Protein AF-A0AAF0C6I1-F1 (afdb_monomer)

pLDDT: mean 81.72, std 16.46, range [41.78, 98.06]

Organism: NCBI:txid485447

InterPro domains:
  IPR013424 PEP-CTERM protein-sorting domain [PF07589] (161-182)
  IPR013424 PEP-CTERM protein-sorting domain [TIGR02595] (162-184)

Mean predicted aligned error: 12.13 Å

Radius of gyration: 25.47 Å; Cα contacts (8 Å, |Δi|>4): 327; chains: 1; bounding box: 65×42×63 Å

Structure (mmCIF, N/CA/C/O backbone):
data_AF-A0AAF0C6I1-F1
#
_entry.id   AF-A0AAF0C6I1-F1
#
loop_
_atom_site.group_PDB
_atom_site.id
_atom_site.type_symbol
_atom_site.label_atom_id
_atom_site.label_alt_id
_atom_site.label_comp_id
_atom_site.label_asym_id
_atom_site.label_entity_id
_atom_site.label_seq_id
_atom_site.pdbx_PDB_ins_code
_atom_site.Cartn_x
_atom_site.Cartn_y
_atom_site.Cartn_z
_atom_site.occupancy
_atom_site.B_iso_or_equiv
_atom_site.auth_seq_id
_atom_site.auth_comp_id
_atom_site.auth_asym_id
_atom_site.auth_atom_id
_atom_site.pdbx_PDB_model_num
ATOM 1 N N . MET A 1 1 ? -49.053 -15.067 42.556 1.00 50.56 1 MET A N 1
ATOM 2 C CA . MET A 1 1 ? -47.946 -16.037 42.757 1.00 50.56 1 MET A CA 1
ATOM 3 C C . MET A 1 1 ? -47.548 -16.591 41.403 1.00 50.56 1 MET A C 1
ATOM 5 O O . MET A 1 1 ? -48.383 -17.196 40.743 1.00 50.56 1 MET A O 1
ATOM 9 N N . MET A 1 2 ? -46.312 -16.354 40.963 1.00 46.12 2 MET A N 1
ATOM 10 C CA . MET A 1 2 ? -45.834 -16.875 39.681 1.00 46.12 2 MET A CA 1
ATOM 11 C C . MET A 1 2 ? -45.737 -18.405 39.772 1.00 46.12 2 MET A C 1
ATOM 13 O O . MET A 1 2 ? -45.127 -18.935 40.699 1.00 46.12 2 MET A O 1
ATOM 17 N N . ASN A 1 3 ? -46.396 -19.118 38.857 1.00 63.12 3 ASN A N 1
ATOM 18 C CA . ASN A 1 3 ? -46.447 -20.579 38.868 1.00 63.12 3 ASN A CA 1
ATOM 19 C C . ASN A 1 3 ? -45.020 -21.139 38.711 1.00 63.12 3 ASN A C 1
ATOM 21 O O . ASN A 1 3 ? -44.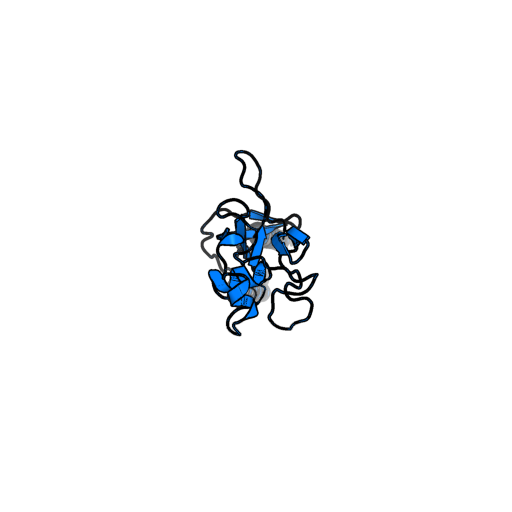301 -20.737 37.795 1.00 63.12 3 ASN A O 1
ATOM 25 N N . ALA A 1 4 ? -44.602 -22.061 39.585 1.00 64.88 4 ALA A N 1
ATOM 26 C CA . ALA A 1 4 ? -43.229 -22.581 39.636 1.00 64.88 4 ALA A CA 1
ATOM 27 C C . ALA A 1 4 ? -42.751 -23.182 38.298 1.00 64.88 4 ALA A C 1
ATOM 29 O O . ALA A 1 4 ? -41.552 -23.232 38.033 1.00 64.88 4 ALA A O 1
ATOM 30 N N . LYS A 1 5 ? -43.685 -23.590 37.426 1.00 61.09 5 LYS A N 1
ATOM 31 C CA . LYS A 1 5 ? -43.394 -24.020 36.051 1.00 61.09 5 LYS A CA 1
ATOM 32 C C . LYS A 1 5 ? -42.929 -22.864 35.150 1.00 61.09 5 LYS A C 1
ATOM 34 O O . LYS A 1 5 ? -41.929 -23.020 34.460 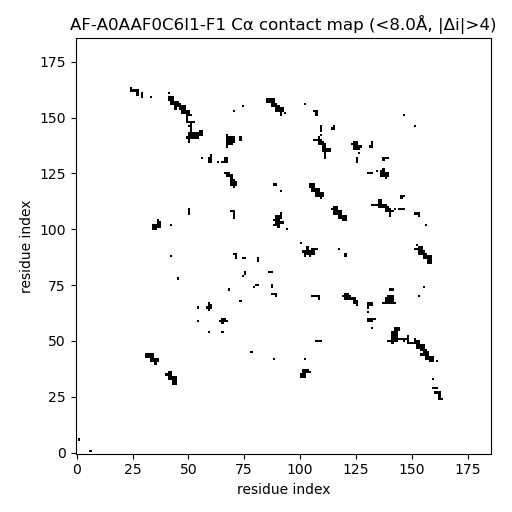1.00 61.09 5 LYS A O 1
ATOM 39 N N . CYS A 1 6 ? -43.571 -21.694 35.212 1.00 56.56 6 CYS A N 1
ATOM 40 C CA . CYS A 1 6 ? -43.167 -20.512 34.436 1.00 56.56 6 CYS A CA 1
ATOM 41 C C . CYS A 1 6 ? -41.799 -19.972 34.862 1.00 56.56 6 CYS A C 1
ATOM 43 O O . CYS A 1 6 ? -41.023 -19.556 34.009 1.00 56.56 6 CYS A O 1
ATOM 45 N N . LEU A 1 7 ? -41.482 -20.011 36.162 1.00 61.88 7 LEU A N 1
ATOM 46 C CA . LEU A 1 7 ? -40.179 -19.565 36.665 1.00 61.88 7 LEU A CA 1
ATOM 47 C C . LEU A 1 7 ? -39.039 -20.454 36.144 1.00 61.88 7 LEU A C 1
ATOM 49 O O . LEU A 1 7 ? -38.004 -19.942 35.730 1.00 61.88 7 LEU A O 1
ATOM 53 N N . LYS A 1 8 ? -39.248 -21.776 36.103 1.00 66.62 8 LYS A N 1
ATOM 54 C CA . LYS A 1 8 ? -38.270 -22.729 35.556 1.00 66.62 8 LYS A CA 1
ATOM 55 C C . LYS A 1 8 ? -38.068 -22.546 34.052 1.00 66.62 8 LYS A C 1
ATOM 57 O O . LYS A 1 8 ? -36.930 -22.562 33.598 1.00 66.62 8 LYS A O 1
ATOM 62 N N . SER A 1 9 ? -39.143 -22.317 33.294 1.00 68.62 9 SER A N 1
ATOM 63 C CA . SER A 1 9 ? -39.047 -22.033 31.856 1.00 68.62 9 SER A CA 1
ATOM 64 C C . SER A 1 9 ? -38.341 -20.706 31.570 1.00 68.62 9 SER A C 1
ATOM 66 O O . SER A 1 9 ? -37.485 -20.661 30.694 1.00 68.62 9 SER A O 1
ATOM 68 N N . ALA A 1 10 ? -38.630 -19.646 32.330 1.00 69.94 10 ALA A N 1
ATOM 69 C CA . ALA A 1 10 ? -37.949 -18.360 32.180 1.00 69.94 10 ALA A CA 1
ATOM 70 C C . ALA A 1 10 ? -36.454 -18.453 32.528 1.00 69.94 10 ALA A C 1
ATOM 72 O O . ALA A 1 10 ? -35.622 -17.898 31.816 1.00 69.94 10 ALA A O 1
ATOM 73 N N . LEU A 1 11 ? -36.108 -19.201 33.580 1.00 70.88 11 LEU A N 1
ATOM 74 C CA . LEU A 1 11 ? -34.719 -19.445 33.965 1.00 70.88 11 LEU A CA 1
ATOM 75 C C . LEU A 1 11 ? -33.968 -20.251 32.893 1.00 70.88 11 LEU A C 1
ATOM 77 O O . LEU A 1 11 ? -32.833 -19.923 32.574 1.00 70.88 11 LEU A O 1
ATOM 81 N N . ALA A 1 12 ? -34.608 -21.261 32.299 1.00 70.50 12 ALA A N 1
ATOM 82 C CA . ALA A 1 12 ? -34.017 -22.054 31.223 1.00 70.50 12 ALA A CA 1
ATOM 83 C C . ALA A 1 12 ? -33.768 -21.220 29.955 1.00 70.50 12 ALA A C 1
ATOM 85 O O . ALA A 1 12 ? -32.696 -21.322 29.368 1.00 70.50 12 ALA A O 1
ATOM 86 N N . VAL A 1 13 ? -34.711 -20.353 29.571 1.00 70.25 13 VAL A N 1
ATOM 87 C CA . VAL A 1 13 ? -34.540 -19.423 28.439 1.00 70.25 13 VAL A CA 1
ATOM 88 C C . VAL A 1 13 ? -33.430 -18.411 28.725 1.00 70.25 13 VAL A C 1
ATOM 90 O O . VAL A 1 13 ? -32.618 -18.137 27.847 1.00 70.25 13 VAL A O 1
ATOM 93 N N . PHE A 1 14 ? -33.344 -17.907 29.958 1.00 68.75 14 PHE A N 1
ATOM 94 C CA . PHE A 1 14 ? -32.275 -17.000 30.366 1.00 68.75 14 PHE A CA 1
ATOM 95 C C . PHE A 1 14 ? -30.899 -17.678 30.295 1.00 68.75 14 PHE A C 1
ATOM 97 O O . PHE A 1 14 ? -29.995 -17.152 29.654 1.00 68.75 14 PHE A O 1
ATOM 104 N N . ILE A 1 15 ? -30.753 -18.885 30.850 1.00 68.25 15 ILE A N 1
ATOM 105 C CA . ILE A 1 15 ? -29.505 -19.663 30.778 1.00 68.25 15 ILE A CA 1
ATOM 106 C C . ILE A 1 15 ? -29.132 -19.962 29.320 1.00 68.25 15 ILE A C 1
ATOM 108 O O . ILE A 1 15 ? -27.970 -19.810 28.949 1.00 68.25 15 ILE A O 1
ATOM 112 N N . LEU A 1 16 ? -30.102 -20.319 28.475 1.00 62.44 16 LEU A N 1
ATOM 113 C CA . LEU A 1 16 ? -29.865 -20.577 27.054 1.00 62.44 16 LEU A CA 1
ATOM 114 C C . LEU A 1 16 ? -29.425 -19.303 26.311 1.00 62.44 16 LEU A C 1
ATOM 116 O O . LEU A 1 16 ? -28.474 -19.342 25.541 1.00 62.44 16 LEU A O 1
ATOM 120 N N . SER A 1 17 ? -30.039 -18.152 26.599 1.00 59.22 17 SER A N 1
ATOM 121 C CA . SER A 1 17 ? -29.638 -16.869 26.002 1.00 59.22 17 SER A CA 1
ATOM 122 C C . SER A 1 17 ? -28.243 -16.415 26.441 1.00 59.22 17 SER A C 1
ATOM 124 O O . SER A 1 17 ? -27.461 -15.963 25.610 1.00 59.22 17 SER A O 1
ATOM 126 N N . VAL A 1 18 ? -27.889 -16.596 27.718 1.00 58.44 18 VAL A N 1
ATOM 127 C CA . VAL A 1 18 ? -26.574 -16.215 28.253 1.00 58.44 18 VAL A CA 1
ATOM 128 C C . VAL A 1 18 ? -25.480 -17.144 27.723 1.00 58.44 18 VAL A C 1
ATOM 130 O O . VAL A 1 18 ? -24.405 -16.676 27.366 1.00 58.44 18 VAL A O 1
ATOM 133 N N . THR A 1 19 ? -25.750 -18.447 27.603 1.00 57.34 19 THR A N 1
ATOM 134 C CA . THR A 1 19 ? -24.773 -19.419 27.077 1.00 57.34 19 THR A CA 1
ATOM 135 C C . THR A 1 19 ? -24.578 -19.313 25.563 1.00 57.34 19 THR A C 1
ATOM 137 O O . THR A 1 19 ? -23.453 -19.477 25.099 1.00 57.34 19 THR A O 1
ATOM 140 N N . CYS A 1 20 ? -25.613 -18.954 24.794 1.00 54.06 20 CYS A N 1
ATOM 141 C CA . CYS A 1 20 ? -25.471 -18.661 23.363 1.00 54.06 20 CYS A CA 1
ATOM 142 C C . CYS A 1 20 ? -24.702 -17.356 23.082 1.00 54.06 20 CYS A C 1
ATOM 144 O O . CYS A 1 20 ? -24.034 -17.267 22.055 1.00 54.06 20 CYS A O 1
ATOM 146 N N . LEU A 1 21 ? -24.763 -16.363 23.978 1.00 49.44 21 LEU A N 1
ATOM 147 C CA . LEU A 1 21 ? -24.029 -15.093 23.847 1.00 49.44 21 LEU A CA 1
ATOM 148 C C . LEU A 1 21 ? -22.598 -15.165 24.410 1.00 49.44 21 LEU A C 1
ATOM 150 O O . LEU A 1 21 ? -21.718 -14.444 23.950 1.00 49.44 21 LEU A O 1
ATOM 154 N N . ALA A 1 22 ? -22.332 -16.064 25.362 1.00 48.12 22 ALA A N 1
ATOM 155 C CA . ALA A 1 22 ? -21.006 -16.243 25.961 1.00 48.12 22 ALA A CA 1
ATOM 156 C C . ALA A 1 22 ? -19.955 -16.826 24.991 1.00 48.12 22 ALA A C 1
ATOM 158 O O . ALA A 1 22 ? -18.763 -16.761 25.274 1.00 48.12 22 ALA A O 1
ATOM 159 N N . GLY A 1 23 ? -20.374 -17.376 23.845 1.00 44.69 23 GLY A N 1
ATOM 160 C CA . GLY A 1 23 ? -19.485 -18.025 22.876 1.00 44.69 23 GLY A CA 1
ATOM 161 C C . GLY A 1 23 ? -18.746 -17.098 21.904 1.00 44.69 23 GLY A C 1
ATOM 162 O O . GLY A 1 23 ? -17.996 -17.607 21.075 1.00 44.69 23 GLY A O 1
ATOM 163 N N . LYS A 1 24 ? -18.959 -15.774 21.951 1.00 48.03 24 LYS A N 1
ATOM 164 C CA . LYS A 1 24 ? -18.373 -14.829 20.977 1.00 48.03 24 LYS A CA 1
ATOM 165 C C . LYS A 1 24 ? -17.733 -13.570 21.563 1.00 48.03 24 LYS A C 1
ATOM 167 O O . LYS A 1 24 ? -17.358 -12.679 20.810 1.00 48.03 24 LYS A O 1
ATOM 172 N N . ALA A 1 25 ? -17.531 -13.496 22.876 1.00 46.31 25 ALA A N 1
ATOM 173 C CA . ALA A 1 25 ? -16.709 -12.433 23.449 1.00 46.31 25 ALA A CA 1
ATOM 174 C C . ALA A 1 25 ? -15.219 -12.754 23.231 1.00 46.31 25 ALA A C 1
ATOM 176 O O . ALA A 1 25 ? -14.539 -13.232 24.136 1.00 46.31 25 ALA A O 1
ATOM 177 N N . ASN A 1 26 ? -14.711 -12.524 22.018 1.00 46.94 26 ASN A N 1
ATOM 178 C CA . ASN A 1 26 ? -13.271 -12.492 21.782 1.00 46.94 26 ASN A CA 1
ATOM 179 C C . ASN A 1 26 ? -12.749 -11.119 22.225 1.00 46.94 26 ASN A C 1
ATOM 181 O O . ASN A 1 26 ? -12.663 -10.183 21.435 1.00 46.94 26 ASN A O 1
ATOM 185 N N . ALA A 1 27 ? -12.479 -10.971 23.522 1.00 41.97 27 ALA A N 1
ATOM 186 C CA . ALA A 1 27 ? -11.778 -9.807 24.050 1.00 41.97 27 ALA A CA 1
ATOM 187 C C . ALA A 1 27 ? -10.280 -9.960 23.747 1.00 41.97 27 ALA A C 1
ATOM 189 O O . ALA A 1 27 ? -9.488 -10.318 24.618 1.00 41.97 27 ALA A O 1
ATOM 190 N N . GLY A 1 28 ? -9.909 -9.746 22.483 1.00 45.53 28 GLY A N 1
ATOM 191 C CA . GLY A 1 28 ? -8.516 -9.568 22.097 1.00 45.53 28 GLY A CA 1
ATOM 192 C C . GLY A 1 28 ? -7.973 -8.285 22.726 1.00 45.53 28 GLY A C 1
ATOM 193 O O . GLY A 1 28 ? -8.667 -7.269 22.779 1.00 45.53 28 GLY A O 1
ATOM 194 N N . LEU A 1 29 ? -6.746 -8.333 23.240 1.00 41.78 29 LEU A N 1
ATOM 195 C CA . LEU A 1 29 ? -6.023 -7.132 23.643 1.00 41.78 29 LEU A CA 1
ATOM 196 C C . LEU A 1 29 ? -5.806 -6.274 22.389 1.00 41.78 29 LEU A C 1
ATOM 198 O O . LEU A 1 29 ? -5.096 -6.701 21.484 1.00 41.78 29 LEU A O 1
ATOM 202 N N . ILE A 1 30 ? -6.405 -5.083 22.342 1.00 50.53 30 ILE A N 1
ATOM 203 C CA . ILE A 1 30 ? -6.098 -4.095 21.303 1.00 50.53 30 ILE A CA 1
ATOM 204 C C . ILE A 1 30 ? -4.716 -3.530 21.639 1.00 50.53 30 ILE A C 1
ATOM 206 O O . ILE A 1 30 ? -4.566 -2.783 22.607 1.00 50.53 30 ILE A O 1
ATOM 210 N N . VAL A 1 31 ? -3.695 -3.957 20.899 1.00 46.22 31 VAL A N 1
ATOM 211 C CA . VAL A 1 31 ? -2.329 -3.434 21.010 1.00 46.22 31 VAL A CA 1
ATOM 212 C C . VAL A 1 31 ? -2.125 -2.451 19.862 1.00 46.22 31 VAL A C 1
ATOM 214 O O . VAL A 1 31 ? -2.102 -2.866 18.714 1.00 46.22 31 VAL A O 1
ATOM 217 N N . GLY A 1 32 ? -1.980 -1.160 20.169 1.00 58.12 32 GLY A N 1
ATOM 218 C CA . GLY A 1 32 ? -1.730 -0.107 19.176 1.00 58.12 32 GLY A CA 1
ATOM 219 C C . GLY A 1 32 ? -2.788 0.998 19.162 1.00 58.12 32 GLY A C 1
ATOM 220 O O . GLY A 1 32 ? -3.811 0.913 19.844 1.00 58.12 32 GLY A O 1
ATOM 221 N N . GLU A 1 33 ? -2.513 2.061 18.405 1.00 72.50 33 GLU A N 1
ATOM 222 C CA . GLU A 1 33 ? -3.507 3.084 18.075 1.00 72.50 33 GLU A CA 1
ATOM 223 C C . GLU A 1 33 ? -4.473 2.522 17.021 1.00 72.50 33 GLU A C 1
ATOM 225 O O . GLU A 1 33 ? -4.048 1.879 16.059 1.00 72.50 33 GLU A O 1
ATOM 230 N N . LEU A 1 34 ? -5.776 2.728 17.232 1.00 83.81 34 LEU A N 1
ATOM 231 C CA . LEU A 1 34 ? -6.798 2.403 16.242 1.00 83.81 34 LEU A CA 1
ATOM 232 C C . LEU A 1 34 ? -6.984 3.593 15.312 1.00 83.81 34 LEU A C 1
ATOM 234 O O . LEU A 1 34 ? -7.240 4.708 15.769 1.00 83.81 34 LEU A O 1
ATOM 238 N N . TYR A 1 35 ? -6.929 3.314 14.021 1.00 87.06 35 TYR A N 1
ATOM 239 C CA . TYR A 1 35 ? -7.196 4.269 12.960 1.00 87.06 35 TYR A CA 1
ATOM 240 C C . TYR A 1 35 ? -8.535 3.948 12.318 1.00 87.06 35 TYR A C 1
ATOM 242 O O . TYR A 1 35 ? -9.015 2.815 12.384 1.00 87.06 35 TYR A O 1
ATOM 250 N N . THR A 1 36 ? -9.151 4.953 11.713 1.00 88.44 36 THR A N 1
ATOM 251 C CA . THR A 1 36 ? -10.404 4.782 10.985 1.00 88.44 36 THR A CA 1
ATOM 252 C C . THR A 1 36 ? -10.239 5.223 9.547 1.00 88.44 36 THR A C 1
ATOM 254 O O . THR A 1 36 ? -9.456 6.129 9.271 1.00 88.44 36 THR A O 1
ATOM 257 N N . ASP A 1 37 ? -10.977 4.588 8.648 1.00 89.31 37 ASP A N 1
ATOM 258 C CA . ASP A 1 37 ? -11.196 5.106 7.299 1.00 89.31 37 ASP A CA 1
ATOM 259 C C . ASP A 1 37 ? -12.461 5.987 7.248 1.00 89.31 37 ASP A C 1
ATOM 261 O O . ASP A 1 37 ? -13.221 6.087 8.221 1.00 89.31 37 ASP A O 1
ATOM 265 N N . ALA A 1 38 ? -12.728 6.576 6.082 1.00 87.81 38 ALA A N 1
ATOM 266 C CA . ALA A 1 38 ? -13.918 7.387 5.820 1.00 87.81 38 ALA A CA 1
ATOM 267 C C . ALA A 1 38 ? -15.249 6.634 6.028 1.00 87.81 38 ALA A C 1
ATOM 269 O O . ALA A 1 38 ? -16.296 7.258 6.222 1.00 87.81 38 ALA A O 1
ATOM 270 N N . SER A 1 39 ? -15.233 5.299 5.962 1.00 88.06 39 SER A N 1
ATOM 271 C CA . SER A 1 39 ? -16.399 4.437 6.192 1.00 88.06 39 SER A CA 1
ATOM 272 C C . SER A 1 39 ? -16.625 4.117 7.675 1.00 88.06 39 SER A C 1
ATOM 274 O O . SER A 1 39 ? -17.684 3.603 8.043 1.00 88.06 39 SER A O 1
ATOM 276 N N . GLY A 1 40 ? -15.666 4.471 8.535 1.00 84.94 40 GLY A N 1
ATOM 277 C CA . GLY A 1 40 ? -15.677 4.195 9.966 1.00 84.94 40 GLY A CA 1
ATOM 278 C C . GLY A 1 40 ? -15.186 2.794 10.330 1.00 84.94 40 GLY A C 1
ATOM 279 O O . GLY A 1 40 ? -15.390 2.377 11.473 1.00 84.94 40 GLY A O 1
ATOM 280 N N . SER A 1 41 ? -14.559 2.060 9.404 1.00 87.44 41 SER A N 1
ATOM 281 C CA . SER A 1 41 ? -13.934 0.775 9.734 1.00 87.44 41 SER A CA 1
ATOM 282 C C . SER A 1 41 ? -12.668 1.016 10.544 1.00 87.44 41 SER A C 1
ATOM 284 O O . SER A 1 41 ? -11.973 2.010 10.344 1.00 87.44 41 SER A O 1
ATOM 286 N N . ALA A 1 42 ? -12.395 0.125 11.494 1.00 89.00 42 ALA A N 1
ATOM 287 C CA . ALA A 1 42 ? -11.271 0.256 12.409 1.00 89.00 42 ALA A CA 1
ATOM 288 C C . ALA A 1 42 ? -10.073 -0.576 11.945 1.00 89.00 42 ALA A C 1
ATOM 290 O O . ALA A 1 42 ? -10.202 -1.753 11.596 1.00 89.00 42 ALA A O 1
ATOM 291 N N . TRP A 1 43 ? -8.897 0.030 12.039 1.00 90.62 43 TRP A N 1
ATOM 292 C CA . TRP A 1 43 ? -7.651 -0.470 11.486 1.00 90.62 43 TRP A CA 1
ATOM 293 C C . TRP A 1 43 ? -6.525 -0.381 12.523 1.00 90.62 43 TRP A C 1
ATOM 295 O O . TRP A 1 43 ? -6.432 0.587 13.277 1.00 90.62 43 TRP A O 1
ATOM 305 N N . GLU A 1 44 ? -5.671 -1.398 12.574 1.00 90.44 44 GLU A N 1
ATOM 306 C CA . GLU A 1 44 ? -4.488 -1.467 13.438 1.00 90.44 44 GLU A CA 1
ATOM 307 C C . GLU A 1 44 ? -3.233 -1.260 12.586 1.00 90.44 44 GLU A C 1
ATOM 309 O O . GLU A 1 44 ? -3.059 -1.940 11.573 1.00 90.44 44 GLU A O 1
ATOM 314 N N . TYR A 1 45 ? -2.351 -0.344 12.990 1.00 90.50 45 TYR A N 1
ATOM 315 C CA . TYR A 1 45 ? -1.096 -0.102 12.275 1.00 90.50 45 TYR A CA 1
ATOM 316 C C . TYR A 1 45 ? -0.134 -1.285 12.402 1.00 90.50 45 TYR A C 1
ATOM 318 O O . TYR A 1 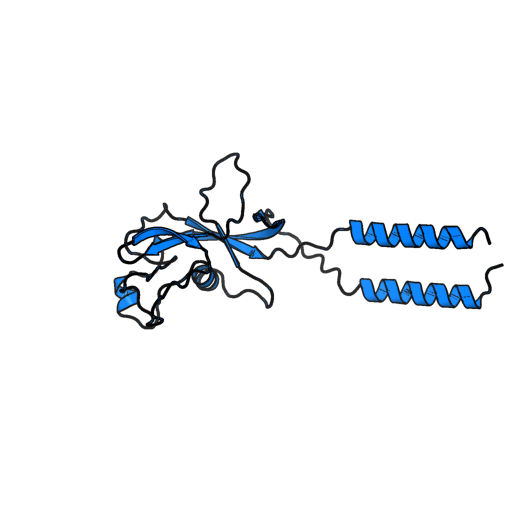45 ? 0.124 -1.783 13.498 1.00 90.50 45 TYR A O 1
ATOM 326 N N . VAL A 1 46 ? 0.424 -1.710 11.271 1.00 91.69 46 VAL A N 1
ATOM 327 C CA . VAL A 1 46 ? 1.350 -2.847 11.180 1.00 91.69 46 VAL A CA 1
ATOM 328 C C . VAL A 1 46 ? 2.779 -2.368 10.961 1.00 91.69 46 VAL A C 1
ATOM 330 O O . VAL A 1 46 ? 3.718 -2.903 11.549 1.00 91.69 46 VAL A O 1
ATOM 333 N N . GLY A 1 47 ? 2.951 -1.348 10.126 1.00 92.56 47 GLY A N 1
ATOM 334 C CA . GLY A 1 47 ? 4.252 -0.831 9.741 1.00 92.56 47 GLY A CA 1
ATOM 335 C C . GLY A 1 47 ? 4.156 -0.005 8.470 1.00 92.56 47 GLY A C 1
ATOM 336 O O . GLY A 1 47 ? 3.079 0.407 8.054 1.00 92.56 47 GLY A O 1
ATOM 337 N N . SER A 1 48 ? 5.293 0.239 7.836 1.00 94.31 48 SER A N 1
ATOM 338 C CA . SER A 1 48 ? 5.350 0.981 6.583 1.00 94.31 48 SER A CA 1
ATOM 339 C C . SER A 1 48 ? 6.452 0.445 5.695 1.00 94.31 48 SER A C 1
ATOM 341 O O . SER A 1 48 ? 7.458 -0.062 6.197 1.00 94.31 48 SER A O 1
ATOM 343 N N . PHE A 1 49 ? 6.298 0.625 4.393 1.00 97.12 49 PHE A N 1
ATOM 344 C CA . PHE A 1 49 ? 7.335 0.343 3.419 1.00 97.12 49 PHE A CA 1
ATOM 345 C C . PHE A 1 49 ? 7.512 1.515 2.470 1.00 97.12 49 PHE A C 1
ATOM 347 O O . PHE A 1 49 ? 6.600 2.299 2.225 1.00 97.12 49 PHE A O 1
ATOM 354 N N . ASP A 1 50 ? 8.722 1.633 1.955 1.00 96.75 50 ASP A N 1
ATOM 355 C CA . ASP A 1 50 ? 9.059 2.626 0.956 1.00 96.75 50 ASP A CA 1
ATOM 356 C C . ASP A 1 50 ? 8.836 2.037 -0.430 1.00 96.75 50 ASP A C 1
ATOM 358 O O . ASP A 1 50 ? 9.282 0.919 -0.708 1.00 96.75 50 ASP A O 1
ATOM 362 N N . LEU A 1 51 ? 8.190 2.799 -1.306 1.00 96.38 51 LEU A N 1
ATOM 363 C CA . LEU A 1 51 ? 8.049 2.420 -2.702 1.00 96.38 51 LEU A CA 1
ATOM 364 C C . LEU A 1 51 ? 9.395 2.083 -3.354 1.00 96.38 51 LEU A C 1
ATOM 366 O O . LEU A 1 51 ? 9.490 1.084 -4.064 1.00 96.38 51 LEU A O 1
ATOM 370 N N . ALA A 1 52 ? 10.445 2.853 -3.066 1.00 96.69 52 ALA A N 1
ATOM 371 C CA . ALA A 1 52 ? 11.753 2.726 -3.699 1.00 96.69 52 ALA A CA 1
ATOM 372 C C . ALA A 1 52 ? 12.625 1.611 -3.095 1.00 96.69 52 ALA A C 1
ATOM 374 O O . ALA A 1 52 ? 13.734 1.375 -3.581 1.00 96.69 52 ALA A O 1
ATOM 375 N N . ALA A 1 53 ? 12.149 0.922 -2.049 1.00 97.00 53 ALA A N 1
ATOM 376 C CA . ALA A 1 53 ? 12.874 -0.168 -1.390 1.00 97.00 53 ALA A CA 1
ATOM 377 C C . ALA A 1 53 ? 12.685 -1.540 -2.065 1.00 97.00 53 ALA A C 1
ATOM 379 O O . ALA A 1 53 ? 13.288 -2.521 -1.629 1.00 97.00 53 ALA A O 1
ATOM 380 N N . GLY A 1 54 ? 11.869 -1.615 -3.120 1.00 94.94 54 GLY A N 1
ATOM 381 C CA . GLY A 1 54 ? 11.642 -2.848 -3.868 1.00 94.94 54 GLY A CA 1
ATOM 382 C C . GLY A 1 54 ? 12.798 -3.277 -4.778 1.00 94.94 54 GLY A C 1
ATOM 383 O O . GLY A 1 54 ? 13.819 -2.590 -4.875 1.00 94.94 54 GLY A O 1
ATOM 384 N N . PRO A 1 55 ? 12.637 -4.413 -5.485 1.00 94.75 55 PRO A N 1
ATOM 385 C CA . PRO A 1 55 ? 13.607 -4.892 -6.469 1.00 94.75 55 PRO A CA 1
ATOM 386 C C . PRO A 1 55 ? 13.893 -3.848 -7.549 1.00 94.75 55 PRO A C 1
ATOM 388 O O . PRO A 1 55 ? 13.036 -3.015 -7.866 1.00 94.75 55 PRO A O 1
ATOM 391 N N . ASN A 1 56 ? 15.076 -3.905 -8.164 1.00 93.56 56 ASN A N 1
ATOM 392 C CA . ASN A 1 56 ? 15.373 -3.002 -9.271 1.00 93.56 56 ASN A CA 1
ATOM 393 C C . ASN A 1 56 ? 14.461 -3.314 -10.464 1.00 93.56 56 ASN A C 1
ATOM 395 O O . ASN A 1 56 ? 14.279 -4.476 -10.824 1.00 93.56 56 ASN A O 1
ATOM 399 N N . TRP A 1 57 ? 13.938 -2.293 -11.146 1.00 92.06 57 TRP A N 1
ATOM 400 C CA . TRP A 1 57 ? 13.037 -2.507 -12.288 1.00 92.06 57 TRP A CA 1
ATOM 401 C C . TRP A 1 57 ? 13.626 -3.392 -13.397 1.00 92.06 57 TRP A C 1
ATOM 403 O O . TRP A 1 57 ? 12.894 -4.095 -14.097 1.00 92.06 57 TRP A O 1
ATOM 413 N N . ARG A 1 58 ? 14.956 -3.398 -13.567 1.00 91.75 58 ARG A N 1
ATOM 414 C CA . ARG A 1 58 ? 15.622 -4.288 -14.529 1.00 91.75 58 ARG A CA 1
ATOM 415 C C . ARG A 1 58 ? 15.525 -5.747 -14.106 1.00 91.75 58 ARG A C 1
ATOM 417 O O . ARG A 1 58 ? 15.366 -6.595 -14.977 1.00 91.75 58 ARG A O 1
ATOM 424 N N . GLU A 1 59 ? 15.611 -6.028 -12.809 1.00 88.88 59 GLU A N 1
ATOM 425 C CA . GLU A 1 59 ? 15.476 -7.376 -12.248 1.00 88.88 59 GLU A CA 1
ATOM 426 C C . GLU A 1 59 ? 14.038 -7.867 -12.381 1.00 88.88 59 GLU A C 1
ATOM 428 O O . GLU A 1 59 ? 13.830 -8.991 -12.828 1.00 88.88 59 GLU A O 1
ATOM 433 N N . VAL A 1 60 ? 13.052 -7.000 -12.114 1.00 88.94 60 VAL A N 1
ATOM 434 C CA . VAL A 1 60 ? 11.625 -7.307 -12.329 1.00 88.94 60 VAL A CA 1
ATOM 435 C C . VAL A 1 60 ? 11.356 -7.740 -13.774 1.00 88.94 60 VAL A C 1
ATOM 437 O O . VAL A 1 60 ? 10.622 -8.686 -14.013 1.00 88.94 60 VAL A O 1
ATOM 440 N N . ASN A 1 61 ? 12.009 -7.114 -14.755 1.00 89.75 61 ASN A N 1
ATOM 441 C CA . ASN A 1 61 ? 11.818 -7.447 -16.171 1.00 89.75 61 ASN A CA 1
ATOM 442 C C . ASN A 1 61 ? 12.634 -8.646 -16.680 1.00 89.75 61 ASN A C 1
ATOM 444 O O . ASN A 1 61 ? 12.445 -9.075 -17.822 1.00 89.75 61 ASN A O 1
ATOM 448 N N . GLN A 1 62 ? 13.568 -9.162 -15.881 1.00 88.56 62 GLN A N 1
ATOM 449 C CA . GLN A 1 62 ? 14.468 -10.258 -16.263 1.00 88.56 62 GLN A CA 1
ATOM 450 C C . GLN A 1 62 ? 14.235 -11.535 -15.454 1.00 88.56 62 GLN A C 1
ATOM 452 O O . GLN A 1 62 ? 14.632 -12.612 -15.898 1.00 88.56 62 GLN A O 1
ATOM 457 N N . SER A 1 63 ? 13.604 -11.420 -14.289 1.00 80.62 63 SER A N 1
ATOM 458 C CA . SER A 1 63 ? 13.328 -12.516 -13.370 1.00 80.62 63 SER A CA 1
ATOM 459 C C . SER A 1 63 ? 11.853 -12.900 -13.402 1.00 80.62 63 SER A C 1
ATOM 461 O O . SER A 1 63 ? 10.985 -12.063 -13.613 1.00 80.62 63 SER A O 1
ATOM 463 N N . THR A 1 64 ? 11.564 -14.174 -13.150 1.00 75.62 64 THR A N 1
ATOM 464 C CA . THR A 1 64 ? 10.202 -14.654 -12.869 1.00 75.62 64 THR A CA 1
ATOM 465 C C . THR A 1 64 ? 9.862 -14.612 -11.377 1.00 75.62 64 THR A C 1
ATOM 467 O O . THR A 1 64 ? 8.753 -14.969 -10.997 1.00 75.62 64 THR A O 1
ATOM 470 N N . GLU A 1 65 ? 10.818 -14.243 -10.519 1.00 81.12 65 GLU A N 1
ATOM 471 C CA . GLU A 1 65 ? 10.648 -14.171 -9.057 1.00 81.12 65 GLU A CA 1
ATOM 472 C C . GLU A 1 65 ? 10.066 -12.831 -8.592 1.00 81.12 65 GLU A C 1
ATOM 474 O O . GLU A 1 65 ? 9.704 -12.665 -7.427 1.00 81.12 65 GLU A O 1
ATOM 479 N N . HIS A 1 66 ? 9.993 -11.857 -9.493 1.00 86.00 66 HIS A N 1
ATOM 480 C CA . HIS A 1 66 ? 9.482 -10.529 -9.216 1.00 86.00 66 HIS A CA 1
ATOM 481 C C . HIS A 1 66 ? 8.416 -10.175 -10.242 1.00 86.00 66 HIS A C 1
ATOM 483 O O . HIS A 1 66 ? 8.452 -10.638 -11.378 1.00 86.00 66 HIS A O 1
ATOM 489 N N . LYS A 1 67 ? 7.477 -9.340 -9.818 1.00 92.94 67 LYS A N 1
ATOM 490 C CA . LYS A 1 67 ? 6.428 -8.767 -10.653 1.00 92.94 67 LYS A CA 1
ATOM 491 C C . LYS A 1 67 ? 6.135 -7.346 -10.163 1.00 92.94 67 LYS A C 1
ATOM 493 O O . LYS A 1 67 ? 6.584 -6.989 -9.071 1.00 92.94 67 LYS A O 1
ATOM 498 N N . PRO A 1 68 ? 5.398 -6.525 -10.921 1.00 94.81 68 PRO A N 1
ATOM 499 C CA . PRO A 1 68 ? 4.776 -5.336 -10.357 1.00 94.81 68 PRO A CA 1
ATOM 500 C C . PRO A 1 68 ? 3.812 -5.735 -9.230 1.00 94.81 68 PRO A C 1
ATOM 502 O O . PRO A 1 68 ? 3.018 -6.660 -9.401 1.00 94.81 68 PRO A O 1
ATOM 505 N N . TYR A 1 69 ? 3.887 -5.049 -8.090 1.00 96.31 69 TYR A N 1
ATOM 506 C CA . TYR A 1 69 ? 3.016 -5.298 -6.939 1.00 96.31 69 TYR A CA 1
ATOM 507 C C . TYR A 1 69 ? 2.068 -4.126 -6.741 1.00 96.31 69 TYR A C 1
ATOM 509 O O . TYR A 1 69 ? 2.504 -2.972 -6.768 1.00 96.31 69 TYR A O 1
ATOM 517 N N . ASN A 1 70 ? 0.790 -4.394 -6.485 1.00 97.44 70 ASN A N 1
ATOM 518 C CA . ASN A 1 70 ? -0.072 -3.365 -5.920 1.00 97.44 70 ASN A CA 1
ATOM 519 C C . ASN A 1 70 ? 0.234 -3.117 -4.434 1.00 97.44 70 ASN A C 1
ATOM 521 O O . ASN A 1 70 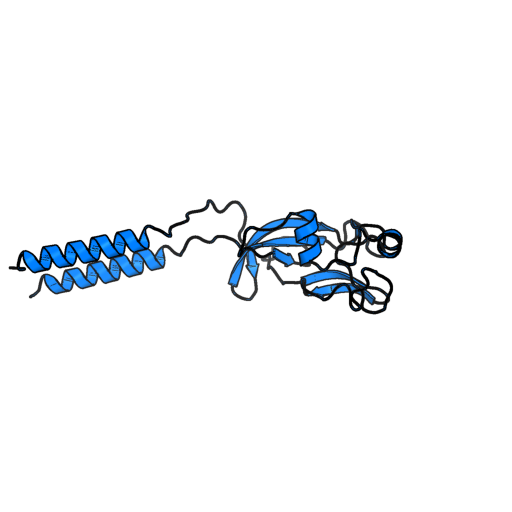? 1.072 -3.796 -3.839 1.00 97.44 70 ASN A O 1
ATOM 525 N N . GLY A 1 71 ? -0.398 -2.104 -3.845 1.00 97.94 71 GLY A N 1
ATOM 526 C CA . GLY A 1 71 ? -0.167 -1.733 -2.450 1.00 97.94 71 GLY A CA 1
ATOM 527 C C . GLY A 1 71 ? -0.447 -2.880 -1.475 1.00 97.94 71 GLY A C 1
ATOM 528 O O . GLY A 1 71 ? 0.355 -3.132 -0.577 1.00 97.94 71 GLY A O 1
ATOM 529 N N . ILE A 1 72 ? -1.544 -3.607 -1.692 1.00 98.06 72 ILE A N 1
ATOM 530 C CA . ILE A 1 72 ? -1.945 -4.755 -0.868 1.00 98.06 72 ILE A CA 1
ATOM 531 C C . ILE A 1 72 ? -0.998 -5.942 -1.065 1.00 98.06 72 ILE A C 1
ATOM 533 O O . ILE A 1 72 ? -0.500 -6.488 -0.089 1.00 98.06 72 ILE A O 1
ATOM 537 N N . GLU A 1 73 ? -0.681 -6.301 -2.308 1.00 97.31 73 GLU A N 1
ATOM 538 C CA . GLU A 1 73 ? 0.246 -7.393 -2.625 1.00 97.31 73 GLU A CA 1
ATOM 539 C C . GLU A 1 73 ? 1.645 -7.126 -2.049 1.00 97.31 73 GLU A C 1
ATOM 541 O O . GLU A 1 73 ? 2.305 -8.037 -1.552 1.00 97.31 73 GLU A O 1
ATOM 546 N N . ALA A 1 74 ? 2.106 -5.871 -2.084 1.00 97.69 74 ALA A N 1
ATOM 547 C CA . ALA A 1 74 ? 3.357 -5.469 -1.450 1.00 97.69 74 ALA A CA 1
ATOM 548 C C . ALA A 1 74 ? 3.282 -5.586 0.082 1.00 97.69 74 ALA A C 1
ATOM 550 O O . ALA A 1 74 ? 4.243 -6.033 0.711 1.00 97.69 74 ALA A O 1
ATOM 551 N N . ALA A 1 75 ? 2.147 -5.232 0.692 1.00 98.06 75 ALA A N 1
ATOM 552 C CA . ALA A 1 75 ? 1.937 -5.418 2.124 1.00 98.06 75 ALA A CA 1
ATOM 553 C C . ALA A 1 75 ? 1.957 -6.907 2.515 1.00 98.06 75 ALA A C 1
ATOM 555 O O . ALA A 1 75 ? 2.659 -7.279 3.453 1.00 98.06 75 ALA A O 1
ATOM 556 N N . GLU A 1 76 ? 1.272 -7.771 1.769 1.00 97.19 76 GLU A N 1
ATOM 557 C CA . GLU A 1 76 ? 1.285 -9.223 1.992 1.00 97.19 76 GLU A CA 1
ATOM 558 C C . GLU A 1 76 ? 2.694 -9.809 1.843 1.00 97.19 76 GLU A C 1
ATOM 560 O O . GLU A 1 76 ? 3.125 -10.613 2.671 1.00 97.19 76 GLU A O 1
ATOM 565 N N . LEU A 1 77 ? 3.451 -9.358 0.837 1.00 96.50 77 LEU A N 1
ATOM 566 C CA . LEU A 1 77 ? 4.838 -9.774 0.625 1.00 96.50 77 LEU A CA 1
ATOM 567 C C . LEU A 1 77 ? 5.741 -9.427 1.821 1.00 96.50 77 LEU A C 1
ATOM 569 O O . LEU A 1 77 ? 6.613 -10.217 2.183 1.00 96.50 77 LEU A O 1
ATOM 573 N N . LEU A 1 78 ? 5.564 -8.242 2.413 1.00 97.69 78 LEU A N 1
ATOM 574 C CA . LEU A 1 78 ? 6.470 -7.696 3.430 1.00 97.69 78 LEU A CA 1
ATOM 575 C C . LEU A 1 78 ? 6.065 -8.034 4.868 1.00 97.69 78 LEU A C 1
ATOM 577 O O . LEU A 1 78 ? 6.934 -8.206 5.725 1.00 97.69 78 LEU A O 1
ATOM 581 N N . PHE A 1 79 ? 4.766 -8.123 5.142 1.00 96.94 79 PHE A N 1
ATOM 582 C CA . PHE A 1 79 ? 4.218 -8.329 6.486 1.00 96.94 79 PHE A CA 1
ATOM 583 C C . PHE A 1 79 ? 3.580 -9.712 6.672 1.00 96.94 79 PHE A C 1
ATOM 585 O O . PHE A 1 79 ? 3.268 -10.085 7.806 1.00 96.94 79 PHE A O 1
ATOM 592 N N . GLY A 1 80 ? 3.474 -10.496 5.595 1.00 97.19 80 GLY A N 1
ATOM 593 C CA . GLY A 1 80 ? 2.908 -11.841 5.579 1.00 97.19 80 GLY A CA 1
ATOM 594 C C . GLY A 1 80 ? 1.405 -11.855 5.311 1.00 97.19 80 GLY A C 1
ATOM 595 O O . GLY A 1 80 ? 0.728 -10.838 5.378 1.00 97.19 80 GLY A O 1
ATOM 596 N N . GLU A 1 81 ? 0.865 -13.035 5.016 1.00 94.31 81 GLU A N 1
ATOM 597 C CA . GLU A 1 81 ? -0.578 -13.207 4.834 1.00 94.31 81 GLU A CA 1
ATOM 598 C C . GLU A 1 81 ? -1.323 -13.106 6.173 1.00 94.31 81 GLU A C 1
ATOM 600 O O . GLU A 1 81 ? -0.890 -13.635 7.204 1.00 94.31 81 GLU A O 1
ATOM 605 N N . LEU A 1 82 ? -2.486 -12.455 6.153 1.00 93.12 82 LEU A N 1
ATOM 606 C CA . LEU A 1 82 ? -3.368 -12.385 7.312 1.00 93.12 82 LEU A CA 1
ATOM 607 C C . LEU A 1 82 ? -4.178 -13.676 7.477 1.00 93.12 82 LEU A C 1
ATOM 609 O O . LEU A 1 82 ? -4.399 -14.450 6.547 1.00 93.12 82 LEU A O 1
ATOM 613 N N . ALA A 1 83 ? -4.666 -13.899 8.699 1.00 90.75 83 ALA A N 1
ATOM 614 C CA . ALA A 1 83 ? -5.617 -14.972 8.957 1.00 90.75 83 ALA A CA 1
ATOM 615 C C . ALA A 1 83 ? -6.914 -14.764 8.140 1.00 90.75 83 ALA A C 1
ATOM 617 O O . ALA A 1 83 ? -7.272 -13.621 7.852 1.00 90.75 83 ALA A O 1
ATOM 618 N N . PRO A 1 84 ? -7.664 -15.836 7.815 1.00 89.44 84 PRO A N 1
ATOM 619 C CA . PRO A 1 84 ? -8.889 -15.727 7.026 1.00 89.44 84 PRO A CA 1
ATOM 620 C C . PRO A 1 84 ? -9.870 -14.681 7.574 1.00 89.44 84 PRO A C 1
ATOM 622 O O . PRO A 1 84 ? -10.259 -14.740 8.742 1.00 89.44 84 PRO A O 1
ATOM 625 N N . GLY A 1 85 ? -10.292 -13.758 6.707 1.00 87.31 85 GLY A N 1
ATOM 626 C CA . GLY A 1 85 ? -11.176 -12.639 7.052 1.00 87.31 85 GLY A CA 1
ATOM 627 C C . GLY A 1 85 ? -10.457 -11.392 7.574 1.00 87.31 85 GLY A C 1
ATOM 628 O O . GLY A 1 85 ? -11.131 -10.421 7.902 1.00 87.31 85 GLY A O 1
ATOM 629 N N . GLY A 1 86 ? -9.126 -11.418 7.668 1.00 92.00 86 GLY A N 1
ATOM 630 C CA . GLY A 1 86 ? -8.312 -10.221 7.828 1.00 92.00 86 GLY A CA 1
ATOM 631 C C . GLY A 1 86 ? -7.990 -9.597 6.476 1.00 92.00 86 GLY A C 1
ATOM 632 O O . GLY A 1 86 ? -7.759 -10.310 5.502 1.00 92.00 86 GLY A O 1
ATOM 633 N N . GLU A 1 87 ? -7.957 -8.272 6.435 1.00 95.50 87 GLU A N 1
ATOM 634 C CA . GLU A 1 87 ? -7.614 -7.505 5.236 1.00 95.50 87 GLU A CA 1
ATOM 635 C C . GLU A 1 87 ? -6.527 -6.487 5.578 1.00 95.50 87 GLU A C 1
ATOM 637 O O . GLU A 1 87 ? -6.463 -5.994 6.712 1.00 95.50 87 GLU A O 1
ATOM 642 N N . TYR A 1 88 ? -5.667 -6.196 4.604 1.00 96.94 88 TYR A N 1
ATOM 643 C CA . TYR A 1 88 ? -4.782 -5.042 4.663 1.00 96.94 88 TYR A CA 1
ATOM 644 C C . TYR A 1 88 ? -5.490 -3.812 4.097 1.00 96.94 88 TYR A C 1
ATOM 646 O O . TYR A 1 88 ? -6.339 -3.922 3.218 1.00 96.94 88 TYR A O 1
ATOM 654 N N . ALA A 1 89 ? -5.095 -2.648 4.591 1.00 96.88 89 ALA A N 1
ATOM 655 C CA . ALA A 1 89 ? -5.371 -1.354 3.994 1.00 96.88 89 ALA A CA 1
ATOM 656 C C . ALA A 1 89 ? -4.126 -0.477 4.120 1.00 96.88 89 ALA A C 1
ATOM 658 O O . ALA A 1 89 ? -3.265 -0.693 4.979 1.00 96.88 89 ALA A O 1
ATOM 659 N N . LEU A 1 90 ? -4.012 0.500 3.240 1.00 96.25 90 LEU A N 1
ATOM 660 C CA . LEU A 1 90 ? -2.872 1.371 3.094 1.00 96.25 90 LEU A CA 1
ATOM 661 C C . LEU A 1 90 ? -3.270 2.833 3.249 1.00 96.25 90 LEU A C 1
ATOM 663 O O . LEU A 1 90 ? -4.426 3.241 3.094 1.00 96.25 90 LEU A O 1
ATOM 667 N N . SER A 1 91 ? -2.256 3.626 3.569 1.00 94.62 91 SER A N 1
ATOM 668 C CA . SER A 1 91 ? -2.332 5.068 3.472 1.00 94.62 91 SER A CA 1
ATOM 669 C C . SER A 1 91 ? -1.023 5.657 2.963 1.00 94.62 91 SER A C 1
ATOM 671 O O . SER A 1 91 ? 0.067 5.365 3.458 1.00 94.62 91 SER A O 1
ATOM 673 N N . SER A 1 92 ? -1.155 6.492 1.943 1.00 93.19 92 SER A N 1
ATOM 674 C CA . SER A 1 92 ? -0.115 7.304 1.296 1.00 93.19 92 SER A CA 1
ATOM 675 C C . SER A 1 92 ? 0.133 8.639 2.013 1.00 93.19 92 SER A C 1
ATOM 677 O O . SER A 1 92 ? 1.041 9.384 1.630 1.00 93.19 92 SER A O 1
ATOM 679 N N . ASN A 1 93 ? -0.686 8.978 3.017 1.00 84.69 93 ASN A N 1
ATOM 680 C CA . ASN A 1 93 ? -0.626 10.265 3.703 1.00 84.69 93 ASN A CA 1
ATOM 681 C C . ASN A 1 93 ? 0.694 10.432 4.465 1.00 84.69 93 ASN A C 1
ATOM 683 O O . ASN A 1 93 ? 1.119 9.552 5.213 1.00 84.69 93 ASN A O 1
ATOM 687 N N . VAL A 1 94 ? 1.301 11.613 4.339 1.00 70.19 94 VAL A N 1
ATOM 688 C CA . VAL A 1 94 ? 2.482 11.988 5.124 1.00 70.19 94 VAL A CA 1
ATOM 689 C C . VAL A 1 94 ? 2.049 12.300 6.554 1.00 70.19 94 VAL A C 1
ATOM 691 O O . VAL A 1 94 ? 1.215 13.176 6.768 1.00 70.19 94 VAL A O 1
ATOM 694 N N . PHE A 1 95 ? 2.645 11.633 7.544 1.00 68.00 95 PHE A N 1
ATOM 695 C CA . PHE A 1 95 ? 2.396 11.934 8.955 1.00 68.00 95 PHE A CA 1
ATOM 696 C C . PHE A 1 95 ? 2.834 13.363 9.307 1.00 68.00 95 PHE A C 1
ATOM 698 O O . PHE A 1 95 ? 4.027 13.644 9.446 1.00 68.00 95 PHE A O 1
ATOM 705 N N . GLN A 1 96 ? 1.870 14.265 9.495 1.00 61.19 96 GLN A N 1
ATOM 706 C CA . GLN A 1 96 ? 2.114 15.614 9.998 1.00 61.19 96 GLN A CA 1
ATOM 707 C C . GLN A 1 96 ? 1.626 15.759 11.440 1.00 61.19 96 GLN A C 1
ATOM 709 O O . GLN A 1 96 ? 0.549 15.297 11.819 1.00 61.19 96 GLN A O 1
ATOM 714 N N . THR A 1 97 ? 2.429 16.428 12.269 1.00 61.19 97 THR A N 1
ATOM 715 C CA . THR A 1 97 ? 2.086 16.693 13.669 1.00 61.19 97 THR A CA 1
ATOM 716 C C . THR A 1 97 ? 0.797 17.510 13.762 1.00 61.19 97 THR A C 1
ATOM 718 O O . THR A 1 97 ? 0.766 18.665 13.343 1.00 61.19 97 THR A O 1
ATOM 721 N N . GLY A 1 98 ? -0.236 16.942 14.389 1.00 58.03 98 GLY A N 1
ATOM 722 C CA . GLY A 1 98 ? -1.515 17.617 14.639 1.00 58.03 98 GLY A CA 1
ATOM 723 C C . GLY A 1 98 ? -2.637 17.260 13.662 1.00 58.03 98 GLY A C 1
ATOM 724 O O . GLY A 1 98 ? -3.754 17.739 13.854 1.00 58.03 98 GLY A O 1
ATOM 725 N N . GLU A 1 99 ? -2.379 16.410 12.666 1.00 63.34 99 GLU A N 1
ATOM 726 C CA . GLU A 1 99 ? -3.425 15.874 11.793 1.00 63.34 99 GLU A CA 1
ATOM 727 C C . GLU A 1 99 ? -4.013 14.577 12.358 1.00 63.34 99 GLU A C 1
ATOM 729 O O . GLU A 1 99 ? -3.321 13.768 12.980 1.00 63.34 99 GLU A O 1
ATOM 734 N N . THR A 1 100 ? -5.323 14.393 12.173 1.00 64.00 100 THR A N 1
ATOM 735 C CA . THR A 1 100 ? -5.971 13.116 12.490 1.00 64.00 100 THR A CA 1
A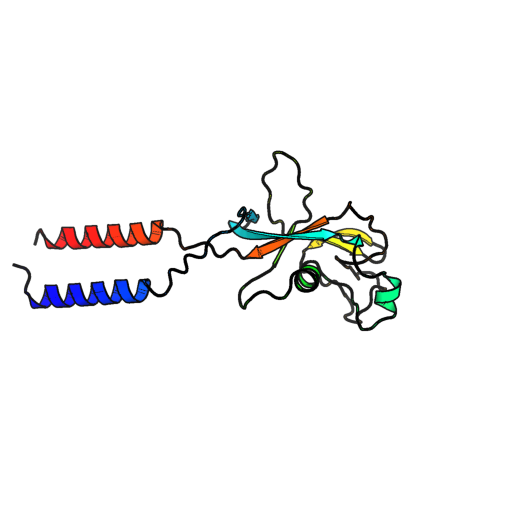TOM 736 C C . THR A 1 100 ? -5.647 12.155 11.363 1.00 64.00 100 THR A C 1
ATOM 738 O O . THR A 1 100 ? -5.967 12.428 10.210 1.00 64.00 100 THR A O 1
ATOM 741 N N . TYR A 1 101 ? -4.977 11.060 11.698 1.00 74.56 101 TYR A N 1
ATOM 742 C CA . TYR A 1 101 ? -4.561 10.085 10.709 1.00 74.56 101 TYR A CA 1
ATOM 743 C C . TYR A 1 101 ? -5.743 9.237 10.233 1.00 74.56 101 TYR A C 1
ATOM 745 O O . TYR A 1 101 ? -6.514 8.726 11.047 1.00 74.56 101 TYR A O 1
ATOM 753 N N . GLU A 1 102 ? -5.844 9.065 8.918 1.00 83.44 102 GLU A N 1
ATOM 754 C CA . GLU A 1 102 ? -6.912 8.315 8.264 1.00 83.44 102 GLU A CA 1
ATOM 755 C C . GLU A 1 102 ? -6.322 7.266 7.316 1.00 83.44 102 GLU A C 1
ATOM 757 O O . GLU A 1 102 ? -5.350 7.521 6.589 1.00 83.44 102 GLU A O 1
ATOM 762 N N . VAL A 1 103 ? -6.935 6.083 7.322 1.00 92.25 103 VAL A N 1
ATOM 763 C CA . VAL A 1 103 ? -6.703 5.055 6.305 1.00 92.25 103 VAL A CA 1
ATOM 764 C C . VAL A 1 103 ? -7.450 5.483 5.044 1.00 92.25 103 VAL A C 1
ATOM 766 O O . VAL A 1 103 ? -8.678 5.482 5.017 1.00 92.25 103 VAL A O 1
ATOM 769 N N . ASN A 1 104 ? -6.713 5.912 4.017 1.00 93.88 104 ASN A N 1
ATOM 770 C CA . ASN A 1 104 ? -7.299 6.521 2.818 1.00 93.88 104 ASN A CA 1
ATOM 771 C C . ASN A 1 104 ? -7.476 5.535 1.646 1.00 93.88 104 ASN A C 1
ATOM 773 O O . ASN A 1 104 ? -8.026 5.923 0.616 1.00 93.88 104 ASN A O 1
ATOM 777 N N . HIS A 1 105 ? -7.042 4.279 1.801 1.00 96.56 105 HIS A N 1
ATOM 778 C CA . HIS A 1 105 ? -7.067 3.228 0.775 1.00 96.56 105 HIS A CA 1
ATOM 779 C C . HIS A 1 105 ? -6.255 3.549 -0.490 1.00 96.56 105 HIS A C 1
ATOM 781 O O . HIS A 1 105 ? -6.559 3.092 -1.603 1.00 96.56 105 HIS A O 1
ATOM 787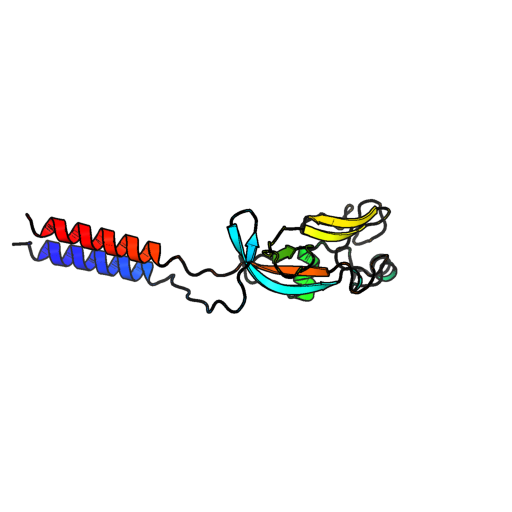 N N . MET A 1 106 ? -5.208 4.354 -0.322 1.00 96.94 106 MET A N 1
ATOM 788 C CA . MET A 1 106 ? -4.301 4.770 -1.381 1.00 96.94 106 MET A CA 1
ATOM 789 C C . MET A 1 106 ? -2.869 4.349 -1.058 1.00 96.94 106 MET A C 1
ATOM 791 O O . MET A 1 106 ? -2.463 4.229 0.097 1.00 96.94 106 MET A O 1
ATOM 795 N N . ALA A 1 107 ? -2.089 4.153 -2.114 1.00 97.44 107 ALA A N 1
ATOM 796 C CA . ALA A 1 107 ? -0.671 3.859 -2.048 1.00 97.44 107 ALA A CA 1
ATOM 797 C C . ALA A 1 107 ? 0.094 4.677 -3.093 1.00 97.44 107 ALA A C 1
ATOM 799 O O . ALA A 1 107 ? -0.450 5.075 -4.129 1.00 97.44 107 ALA A O 1
ATOM 800 N N . TRP A 1 108 ? 1.369 4.917 -2.817 1.00 97.44 108 TRP A N 1
ATOM 801 C CA . TRP A 1 108 ? 2.352 5.424 -3.757 1.00 97.44 108 TRP A CA 1
ATOM 802 C C . TRP A 1 108 ? 2.817 4.318 -4.696 1.00 97.44 108 TRP A C 1
ATOM 804 O O . TRP A 1 108 ? 3.159 3.221 -4.258 1.00 97.44 108 TRP A O 1
ATOM 814 N N . TYR A 1 109 ? 2.869 4.654 -5.980 1.00 97.12 109 TYR A N 1
ATOM 815 C CA . TYR A 1 109 ? 3.262 3.796 -7.087 1.00 97.12 109 TYR A CA 1
ATOM 816 C C . TYR A 1 109 ? 4.277 4.491 -7.972 1.00 97.12 109 TYR A C 1
ATOM 818 O O . TYR A 1 109 ? 4.151 5.684 -8.240 1.00 97.12 109 TYR A O 1
ATOM 826 N N . ASP A 1 110 ? 5.215 3.722 -8.508 1.00 96.19 110 ASP A N 1
ATOM 827 C CA . ASP A 1 110 ? 5.978 4.104 -9.683 1.00 96.19 110 ASP A CA 1
ATOM 828 C C . ASP A 1 110 ? 5.279 3.453 -10.874 1.00 96.19 110 ASP A C 1
ATOM 830 O O . ASP A 1 110 ? 4.915 2.276 -10.814 1.00 96.19 110 ASP A O 1
ATOM 834 N N . GLY A 1 111 ? 5.009 4.230 -11.920 1.00 94.31 111 GLY A N 1
ATOM 835 C CA . GLY A 1 111 ? 4.346 3.750 -13.128 1.00 94.31 111 GLY A CA 1
ATOM 836 C C . GLY A 1 111 ? 5.194 3.944 -14.366 1.00 94.31 111 GLY A C 1
ATOM 837 O O . GLY A 1 111 ? 5.766 5.023 -14.560 1.00 94.31 111 GLY A O 1
ATOM 838 N N . ILE A 1 112 ? 5.239 2.953 -15.254 1.00 90.38 112 ILE A N 1
ATOM 839 C CA . ILE A 1 112 ? 5.904 3.083 -16.555 1.00 90.38 112 ILE A CA 1
ATOM 840 C C . ILE A 1 112 ? 5.315 4.283 -17.305 1.00 90.38 112 ILE A C 1
ATOM 842 O O . ILE A 1 112 ? 4.101 4.389 -17.462 1.00 90.38 112 ILE A O 1
ATOM 846 N N . ILE A 1 113 ? 6.188 5.211 -17.729 1.00 78.38 113 ILE A N 1
ATOM 847 C CA . ILE A 1 113 ? 5.878 6.502 -18.392 1.00 78.38 113 ILE A CA 1
ATOM 848 C C . ILE A 1 113 ? 5.167 7.534 -17.494 1.00 78.38 113 ILE A C 1
ATOM 850 O O . ILE A 1 113 ? 5.368 8.734 -17.668 1.00 78.38 113 ILE A O 1
ATOM 854 N N . SER A 1 114 ? 4.400 7.089 -16.503 1.00 72.31 114 SER A N 1
ATOM 855 C CA . SER A 1 114 ? 3.568 7.955 -15.669 1.00 72.31 114 SER A CA 1
ATOM 856 C C . SER A 1 114 ? 4.327 8.651 -14.519 1.00 72.31 114 SER A C 1
ATOM 858 O O . SER A 1 114 ? 3.940 9.745 -14.134 1.00 72.31 114 SER A O 1
ATOM 860 N N . TYR A 1 115 ? 5.476 8.124 -14.074 1.00 86.56 115 TYR A N 1
ATOM 861 C CA . TYR A 1 115 ? 6.214 8.565 -12.867 1.00 86.56 115 TYR A CA 1
ATOM 862 C C . TYR A 1 115 ? 5.477 8.200 -11.567 1.00 86.56 115 TYR A C 1
ATOM 864 O O . TYR A 1 115 ? 4.598 7.335 -11.570 1.00 86.56 115 TYR A O 1
ATOM 872 N N . ILE A 1 116 ? 5.901 8.811 -10.454 1.00 94.50 116 ILE A N 1
ATOM 873 C CA . ILE A 1 116 ? 5.369 8.578 -9.115 1.00 94.50 116 ILE A CA 1
ATOM 874 C C . ILE A 1 116 ? 3.950 9.127 -8.998 1.00 94.50 116 ILE A C 1
ATOM 876 O O . ILE A 1 116 ? 3.690 10.296 -9.294 1.00 94.50 116 ILE A O 1
ATOM 880 N N . HIS A 1 117 ? 3.038 8.287 -8.524 1.00 93.25 117 HIS A N 1
ATOM 881 C CA . HIS A 1 117 ? 1.638 8.626 -8.341 1.00 93.25 117 HIS A CA 1
ATOM 882 C C . HIS A 1 117 ? 1.041 7.981 -7.112 1.00 93.25 117 HIS A C 1
ATOM 884 O O . HIS A 1 117 ? 1.361 6.854 -6.755 1.00 93.25 117 HIS A O 1
ATOM 890 N N . GLU A 1 118 ? 0.058 8.668 -6.561 1.00 95.00 118 GLU A N 1
ATOM 891 C CA . GLU A 1 118 ? -0.873 8.089 -5.619 1.00 95.00 118 GLU A CA 1
ATOM 892 C C . GLU A 1 118 ? -2.051 7.458 -6.377 1.00 95.00 118 GLU A C 1
ATOM 894 O O . GLU A 1 118 ? -2.666 8.089 -7.248 1.00 95.00 118 GLU A O 1
ATOM 899 N N . LYS A 1 119 ? -2.352 6.191 -6.088 1.00 96.25 119 LYS A N 1
ATOM 900 C CA . LYS A 1 119 ? -3.479 5.443 -6.666 1.00 96.25 119 LYS A CA 1
ATOM 901 C C . LYS A 1 119 ? -4.087 4.520 -5.617 1.00 96.25 119 LYS A C 1
ATOM 903 O O . LYS A 1 119 ? -3.515 4.331 -4.551 1.00 96.25 119 LYS A O 1
ATOM 908 N N . SER A 1 120 ? -5.228 3.918 -5.945 1.00 97.25 120 SER A N 1
ATOM 909 C CA . SER A 1 120 ? -5.852 2.911 -5.085 1.00 97.25 120 SER A CA 1
ATOM 910 C C . SER A 1 120 ? -4.871 1.788 -4.735 1.00 97.25 120 SER A C 1
ATOM 912 O O . SER A 1 120 ? -4.128 1.299 -5.590 1.00 97.25 120 SER A O 1
ATOM 914 N N . GLU A 1 121 ? -4.889 1.359 -3.479 1.00 97.44 121 GLU A N 1
ATOM 915 C CA . GLU A 1 121 ? -4.079 0.254 -2.953 1.00 97.44 121 GLU A CA 1
ATOM 916 C C . GLU A 1 121 ? -4.303 -1.093 -3.662 1.00 97.44 121 GLU A C 1
ATOM 918 O O . GLU A 1 121 ? -3.412 -1.937 -3.668 1.00 97.44 121 GLU A O 1
ATOM 923 N N . SER A 1 122 ? -5.465 -1.269 -4.299 1.00 96.94 122 SER A N 1
ATOM 924 C CA . SER A 1 122 ? -5.890 -2.490 -4.999 1.00 96.94 122 SER A CA 1
ATOM 925 C C . SER A 1 122 ? -5.882 -2.346 -6.527 1.00 96.94 122 SER A C 1
ATOM 927 O O . SER A 1 122 ? -6.544 -3.095 -7.247 1.00 96.94 122 SER A O 1
ATOM 929 N N . LEU A 1 123 ? -5.134 -1.368 -7.047 1.00 95.69 123 LEU A N 1
ATOM 930 C CA . LEU A 1 123 ? -4.909 -1.188 -8.480 1.00 95.69 123 LEU A CA 1
ATOM 931 C C . LEU A 1 123 ? -4.441 -2.496 -9.147 1.00 95.69 123 LEU A C 1
ATOM 933 O O . LEU A 1 123 ? -3.633 -3.240 -8.594 1.00 95.69 123 LEU A O 1
ATOM 937 N N . ALA A 1 124 ? -4.877 -2.737 -10.386 1.00 95.69 124 ALA A N 1
ATOM 938 C CA . ALA A 1 124 ? -4.254 -3.737 -11.250 1.00 95.69 124 ALA A CA 1
ATOM 939 C C . ALA A 1 124 ? -2.848 -3.257 -11.663 1.00 95.69 124 ALA A C 1
ATOM 941 O O . ALA A 1 124 ? -2.707 -2.502 -12.625 1.00 95.69 124 ALA A O 1
ATOM 942 N N . ALA A 1 125 ? -1.841 -3.640 -10.874 1.00 94.31 125 ALA A N 1
ATOM 943 C CA . ALA A 1 125 ? -0.444 -3.224 -11.007 1.00 94.31 125 ALA A CA 1
ATOM 944 C C . ALA A 1 125 ? 0.217 -3.736 -12.296 1.00 94.31 125 ALA A C 1
ATOM 946 O O . ALA A 1 125 ? 0.920 -2.992 -12.972 1.00 94.31 125 ALA A O 1
ATOM 947 N N . ASP A 1 126 ? -0.054 -4.985 -12.662 1.00 93.75 126 ASP A N 1
ATOM 948 C CA . ASP A 1 126 ? 0.367 -5.586 -13.924 1.00 93.75 126 ASP A CA 1
ATOM 949 C C . ASP A 1 126 ? -0.820 -5.580 -14.894 1.00 93.75 126 ASP A C 1
ATOM 951 O O . ASP A 1 126 ? -1.735 -6.407 -14.808 1.00 93.75 126 ASP A O 1
ATOM 955 N N . LYS A 1 127 ? -0.847 -4.600 -15.800 1.00 92.38 127 LYS A N 1
ATOM 956 C CA . LYS A 1 127 ? -2.010 -4.348 -16.661 1.00 92.38 127 LYS A CA 1
ATOM 957 C C . LYS A 1 127 ? -2.246 -5.473 -17.664 1.00 92.38 127 LYS A C 1
ATOM 959 O O . LYS A 1 127 ? -3.390 -5.705 -18.063 1.00 92.38 127 LYS A O 1
ATOM 964 N N . TYR A 1 128 ? -1.176 -6.131 -18.103 1.00 91.44 128 TYR A N 1
ATOM 965 C CA . TYR A 1 128 ? -1.223 -7.185 -19.118 1.00 91.44 128 TYR A CA 1
ATOM 966 C C . TYR A 1 128 ? -1.079 -8.589 -18.525 1.00 91.44 128 TYR A C 1
ATOM 968 O O . TYR A 1 128 ? -1.234 -9.569 -19.257 1.00 91.44 128 TYR A O 1
ATOM 976 N N . ASN A 1 129 ? -0.859 -8.686 -17.213 1.00 91.69 129 ASN A N 1
ATOM 977 C CA . ASN A 1 129 ? -0.653 -9.923 -16.472 1.00 91.69 129 ASN A CA 1
ATOM 978 C C . ASN A 1 129 ? 0.486 -10.770 -17.076 1.00 91.69 129 ASN A C 1
ATOM 980 O O . ASN A 1 129 ? 0.353 -11.988 -17.240 1.00 91.69 129 ASN A O 1
ATOM 984 N N . ASP A 1 130 ? 1.575 -10.109 -17.478 1.00 90.69 130 ASP A N 1
ATOM 985 C CA . ASP A 1 130 ? 2.763 -10.728 -18.079 1.00 90.69 130 ASP A CA 1
ATOM 986 C C . ASP A 1 130 ? 3.937 -10.871 -17.091 1.00 90.69 130 ASP A C 1
ATOM 988 O O . ASP A 1 130 ? 4.980 -11.434 -17.441 1.00 90.69 130 ASP A O 1
ATOM 992 N N . GLY A 1 131 ? 3.744 -10.417 -15.850 1.00 91.31 131 GLY A N 1
ATOM 993 C CA . GLY A 1 131 ? 4.708 -10.432 -14.758 1.00 91.31 131 GLY A CA 1
ATOM 994 C C . GLY A 1 131 ? 5.786 -9.360 -14.877 1.00 91.31 131 GLY A C 1
ATOM 995 O O . GLY A 1 131 ? 6.783 -9.444 -14.164 1.00 91.31 131 GLY A O 1
ATOM 996 N N . ARG A 1 132 ? 5.646 -8.382 -15.779 1.00 90.81 132 ARG A N 1
ATOM 997 C CA . ARG A 1 132 ? 6.706 -7.421 -16.105 1.00 90.81 132 ARG A CA 1
ATOM 998 C C . ARG A 1 132 ? 6.296 -5.993 -15.787 1.00 90.81 132 ARG A C 1
ATOM 1000 O O . ARG A 1 132 ? 5.132 -5.632 -15.785 1.00 90.81 132 ARG A O 1
ATOM 1007 N N . TYR A 1 133 ? 7.303 -5.167 -15.533 1.00 92.19 133 TYR A N 1
ATOM 1008 C CA . TYR A 1 133 ? 7.173 -3.728 -15.344 1.00 92.19 133 TYR A CA 1
ATOM 1009 C C . TYR A 1 133 ? 7.757 -3.022 -16.572 1.00 92.19 133 TYR A C 1
ATOM 1011 O O . TYR A 1 133 ? 8.890 -2.531 -16.543 1.00 92.19 133 TYR A O 1
ATOM 1019 N N . TYR A 1 134 ? 7.049 -3.056 -17.704 1.00 90.06 134 TYR A N 1
ATOM 1020 C CA . TYR A 1 134 ? 7.607 -2.568 -18.977 1.00 90.06 134 TYR A CA 1
ATOM 1021 C C . TYR A 1 134 ? 6.605 -1.840 -19.872 1.00 90.06 134 TYR A C 1
ATOM 1023 O O . TYR A 1 134 ? 7.008 -1.000 -20.681 1.00 90.06 134 TYR A O 1
ATOM 1031 N N . ASN A 1 135 ? 5.315 -2.131 -19.749 1.00 91.12 135 ASN A N 1
ATOM 1032 C CA . ASN A 1 135 ? 4.292 -1.575 -20.614 1.00 91.12 135 ASN A CA 1
ATOM 1033 C C . ASN A 1 135 ? 3.623 -0.355 -19.975 1.00 91.12 135 ASN A C 1
ATOM 1035 O O . ASN A 1 135 ? 3.504 -0.230 -18.758 1.00 91.12 135 ASN A O 1
ATOM 1039 N N . GLU A 1 136 ? 3.127 0.557 -20.812 1.00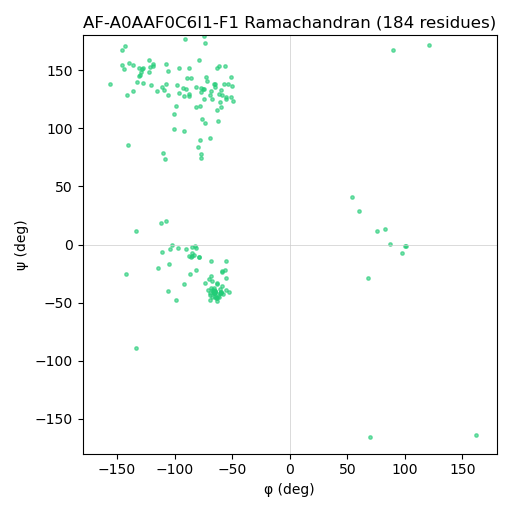 91.56 136 GLU A N 1
ATOM 1040 C CA . GLU A 1 136 ? 2.357 1.699 -20.324 1.00 91.56 136 GLU A CA 1
ATOM 1041 C C . GLU A 1 136 ? 1.091 1.242 -19.582 1.00 91.56 136 GLU A C 1
ATOM 1043 O O . GLU A 1 136 ? 0.198 0.579 -20.140 1.00 91.56 136 GLU A O 1
ATOM 1048 N N . GLY A 1 137 ? 0.996 1.674 -18.328 1.00 90.69 137 GLY A N 1
ATOM 1049 C CA . GLY A 1 137 ? -0.056 1.282 -17.403 1.00 90.69 137 GLY A CA 1
ATOM 1050 C C . GLY A 1 137 ? 0.362 0.212 -16.399 1.00 90.69 137 GLY A C 1
ATOM 1051 O O . GLY A 1 137 ? -0.465 -0.103 -15.551 1.00 90.69 137 GLY A O 1
ATOM 1052 N N . ASP A 1 138 ? 1.598 -0.291 -16.460 1.00 94.19 138 ASP A N 1
ATOM 1053 C CA . ASP A 1 138 ? 2.174 -1.072 -15.367 1.00 94.19 138 ASP A CA 1
ATOM 1054 C C . ASP A 1 138 ? 2.613 -0.126 -14.243 1.00 94.19 138 ASP A C 1
ATOM 1056 O O . ASP A 1 138 ? 3.286 0.886 -14.477 1.00 94.19 138 ASP A O 1
ATOM 1060 N N . PHE A 1 139 ? 2.220 -0.464 -13.021 1.00 96.12 139 PHE A N 1
ATOM 1061 C CA . PHE A 1 139 ? 2.522 0.265 -11.797 1.00 96.12 139 PHE A CA 1
ATOM 1062 C C . PHE A 1 139 ? 3.060 -0.703 -10.752 1.00 96.12 139 PHE A C 1
ATOM 1064 O O . PHE A 1 139 ? 2.602 -1.835 -10.670 1.00 96.12 139 PHE A O 1
ATOM 1071 N N . SER A 1 140 ? 3.988 -0.263 -9.911 1.00 96.44 140 SER A N 1
ATOM 1072 C CA . SER A 1 140 ? 4.385 -1.029 -8.733 1.00 96.44 140 SER A CA 1
ATOM 1073 C C . SER A 1 140 ? 4.501 -0.123 -7.518 1.00 96.44 140 SER A C 1
ATOM 1075 O O . SER A 1 140 ? 5.120 0.940 -7.577 1.00 96.44 140 SER A O 1
ATOM 1077 N N . ALA A 1 141 ? 3.897 -0.557 -6.416 1.00 97.56 141 ALA A N 1
ATOM 1078 C CA . ALA A 1 141 ? 4.017 0.077 -5.112 1.00 97.56 141 ALA A CA 1
ATOM 1079 C C . ALA A 1 141 ? 5.333 -0.286 -4.414 1.00 97.56 141 ALA A C 1
ATOM 1081 O O . ALA A 1 141 ? 5.661 0.324 -3.406 1.00 97.56 141 ALA A O 1
ATOM 1082 N N . TYR A 1 142 ? 6.082 -1.269 -4.928 1.00 97.12 142 TYR A N 1
ATOM 1083 C CA . TYR A 1 142 ? 7.344 -1.731 -4.354 1.00 97.12 142 TYR A CA 1
ATOM 1084 C C . TYR A 1 142 ? 8.348 -2.034 -5.471 1.00 97.12 142 TYR A C 1
ATOM 1086 O O . TYR A 1 142 ? 8.434 -3.155 -5.979 1.00 97.12 142 TYR A O 1
ATOM 1094 N N . ILE A 1 143 ? 9.071 -1.005 -5.913 1.00 96.00 143 ILE A N 1
ATOM 1095 C CA . ILE A 1 143 ? 10.047 -1.081 -7.003 1.00 96.00 143 ILE A CA 1
ATOM 1096 C C . ILE A 1 143 ? 11.101 0.025 -6.900 1.00 96.00 143 ILE A C 1
ATOM 1098 O O . ILE A 1 143 ? 10.794 1.192 -6.670 1.00 96.00 143 ILE A O 1
ATOM 1102 N N . SER A 1 144 ? 12.360 -0.327 -7.149 1.00 94.94 144 SER A N 1
ATOM 1103 C CA . SER A 1 144 ? 13.444 0.642 -7.288 1.00 94.94 144 SER A CA 1
ATOM 1104 C C . SER A 1 144 ? 13.608 1.041 -8.762 1.00 94.94 144 SER A C 1
ATOM 1106 O O . SER A 1 144 ? 14.229 0.326 -9.559 1.00 94.94 144 SER A O 1
ATOM 1108 N N . ASP A 1 145 ? 13.009 2.178 -9.130 1.00 93.50 145 ASP A N 1
ATOM 1109 C CA . ASP A 1 145 ? 13.106 2.795 -10.463 1.00 93.50 145 ASP A CA 1
ATOM 1110 C C . ASP A 1 145 ? 13.382 4.305 -10.389 1.00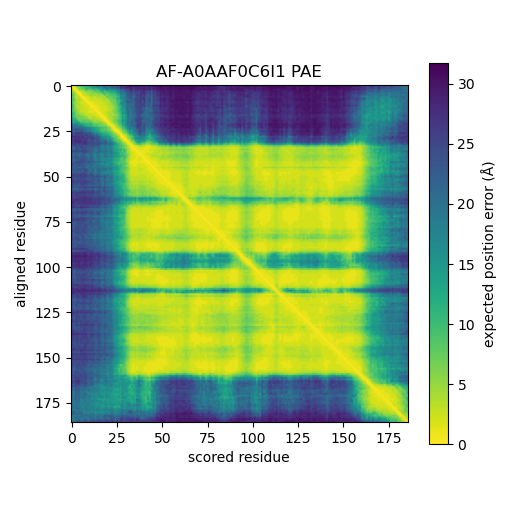 93.50 145 ASP A C 1
ATOM 1112 O O . ASP A 1 145 ? 14.546 4.713 -10.387 1.00 93.50 145 ASP A O 1
ATOM 1116 N N . ARG A 1 146 ? 12.335 5.138 -10.318 1.00 92.75 146 ARG A N 1
ATOM 1117 C CA . ARG A 1 146 ? 12.439 6.608 -10.279 1.00 92.75 146 ARG A CA 1
ATOM 1118 C C . ARG A 1 146 ? 12.181 7.192 -8.895 1.00 92.75 146 ARG A C 1
ATOM 1120 O O . ARG A 1 146 ? 12.522 8.351 -8.672 1.00 92.75 146 ARG A O 1
ATOM 1127 N N . GLY A 1 147 ? 11.579 6.418 -7.995 1.00 91.56 147 GLY A N 1
ATOM 1128 C CA . GLY A 1 147 ? 11.361 6.815 -6.606 1.00 91.56 147 GLY A CA 1
ATOM 1129 C C . GLY A 1 147 ? 12.664 7.036 -5.837 1.00 91.56 147 GLY A C 1
ATOM 1130 O O . GLY A 1 147 ? 13.694 6.422 -6.125 1.00 91.56 147 GLY A O 1
ATOM 1131 N N . VAL A 1 148 ? 12.602 7.905 -4.830 1.00 94.00 148 VAL A N 1
ATOM 1132 C CA . VAL A 1 148 ? 13.715 8.194 -3.920 1.00 94.00 148 VAL A CA 1
ATOM 1133 C C . VAL A 1 148 ? 13.400 7.604 -2.550 1.00 94.00 148 VAL A C 1
ATOM 1135 O O . VAL A 1 148 ? 12.310 7.802 -2.014 1.00 94.00 148 VAL A O 1
ATOM 1138 N N . LEU A 1 149 ? 14.377 6.900 -1.974 1.00 94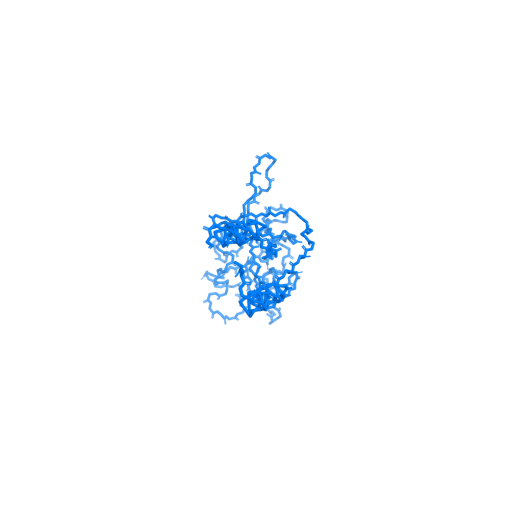.75 149 LEU A N 1
ATOM 1139 C CA . LEU A 1 149 ? 14.253 6.357 -0.624 1.00 94.75 149 LEU A CA 1
ATOM 1140 C C . LEU A 1 149 ? 14.006 7.480 0.398 1.00 94.75 149 LEU A C 1
ATOM 1142 O O . LEU A 1 149 ? 14.770 8.442 0.480 1.00 94.75 149 LEU A O 1
ATOM 1146 N N . GLY A 1 150 ? 12.973 7.312 1.211 1.00 91.94 150 GLY A N 1
ATOM 1147 C CA . GLY A 1 150 ? 12.512 8.202 2.265 1.00 91.94 150 GLY A CA 1
ATOM 1148 C C . GLY A 1 150 ? 11.366 9.125 1.854 1.00 91.94 150 GLY A C 1
ATOM 1149 O O . GLY A 1 150 ? 10.837 9.812 2.724 1.00 91.94 150 GLY A O 1
ATOM 1150 N N . GLU A 1 151 ? 10.979 9.167 0.575 1.00 92.50 151 GLU A N 1
ATOM 1151 C CA . GLU A 1 151 ? 10.001 10.149 0.081 1.00 92.50 151 GLU A CA 1
ATOM 1152 C C . GLU A 1 151 ? 8.581 9.585 -0.028 1.00 92.50 151 GLU A C 1
ATOM 1154 O O . GLU A 1 151 ? 7.628 10.205 0.443 1.00 92.50 151 GLU A O 1
ATOM 1159 N N . ASN A 1 152 ? 8.425 8.403 -0.625 1.00 94.88 152 ASN A N 1
ATOM 1160 C CA . ASN A 1 152 ? 7.120 7.825 -0.939 1.00 94.88 152 ASN A CA 1
ATOM 1161 C C . ASN A 1 152 ? 6.841 6.613 -0.054 1.00 94.88 152 ASN A C 1
ATOM 1163 O O . ASN A 1 152 ? 7.008 5.460 -0.456 1.00 94.88 152 ASN A O 1
ATOM 1167 N N . ILE A 1 153 ? 6.433 6.904 1.179 1.00 94.69 153 ILE A N 1
ATOM 1168 C CA . ILE A 1 153 ? 6.178 5.891 2.197 1.00 94.69 153 ILE A CA 1
ATOM 1169 C C . ILE A 1 153 ? 4.712 5.465 2.164 1.00 94.69 153 ILE A C 1
ATOM 1171 O O . ILE A 1 153 ? 3.801 6.286 2.235 1.00 94.69 153 ILE A O 1
ATOM 1175 N N . ASN A 1 154 ? 4.511 4.157 2.077 1.00 96.31 154 ASN A N 1
ATOM 1176 C CA . ASN A 1 154 ? 3.231 3.483 2.180 1.00 96.31 154 ASN A CA 1
ATOM 1177 C C . ASN A 1 154 ? 3.064 2.937 3.596 1.00 96.31 154 ASN A C 1
ATOM 1179 O O . ASN A 1 154 ? 3.847 2.101 4.054 1.00 96.31 154 ASN A O 1
ATOM 1183 N N . HIS A 1 155 ? 2.042 3.404 4.298 1.00 94.44 155 HIS A N 1
ATOM 1184 C CA . HIS A 1 155 ? 1.704 2.952 5.641 1.00 94.44 155 HIS A CA 1
ATOM 1185 C C . HIS A 1 155 ? 0.694 1.819 5.569 1.00 94.44 155 HIS A C 1
ATOM 1187 O O . HIS A 1 155 ? -0.268 1.908 4.817 1.00 94.44 155 HIS A O 1
ATOM 1193 N N . VAL A 1 156 ? 0.917 0.762 6.344 1.00 95.31 156 VAL A N 1
ATOM 1194 C CA . VAL A 1 156 ? 0.165 -0.490 6.272 1.00 95.31 156 VAL A CA 1
ATOM 1195 C C . VAL A 1 156 ? -0.607 -0.711 7.556 1.00 95.31 156 VAL A C 1
ATOM 1197 O O . VAL A 1 156 ? -0.064 -0.655 8.664 1.00 95.31 156 VAL A O 1
ATOM 1200 N N . PHE A 1 157 ? -1.876 -1.037 7.377 1.00 94.38 157 PHE A N 1
ATOM 1201 C CA . PHE A 1 157 ? -2.832 -1.331 8.422 1.00 94.38 157 PHE A CA 1
ATOM 1202 C C . PHE A 1 157 ? -3.487 -2.670 8.151 1.00 94.38 157 PHE A C 1
ATOM 1204 O O . PHE A 1 157 ? -3.652 -3.063 7.003 1.00 94.38 157 PHE A O 1
ATOM 1211 N N . LYS A 1 158 ? -3.912 -3.351 9.206 1.00 94.19 158 LYS A N 1
ATOM 1212 C CA . LYS A 1 158 ? -4.741 -4.554 9.116 1.00 94.19 158 LYS A CA 1
ATOM 1213 C C . LYS A 1 158 ? -6.073 -4.314 9.808 1.00 94.19 158 LYS A C 1
ATOM 1215 O O . LYS A 1 158 ? -6.158 -3.489 10.720 1.00 94.19 158 LYS A O 1
ATOM 1220 N N . THR A 1 159 ? -7.100 -5.054 9.415 1.00 92.25 159 THR A N 1
ATOM 1221 C CA . THR A 1 159 ? -8.407 -5.042 10.087 1.00 92.25 159 THR A CA 1
ATOM 1222 C C . THR A 1 159 ? -8.242 -5.219 11.596 1.00 92.25 159 THR A C 1
ATOM 1224 O O . THR A 1 159 ? -7.671 -6.219 12.046 1.00 92.25 159 THR A O 1
ATOM 1227 N N . ALA A 1 160 ? -8.756 -4.277 12.384 1.00 87.00 160 ALA A N 1
ATOM 1228 C CA . ALA A 1 160 ? -8.699 -4.370 13.835 1.00 87.00 160 ALA A CA 1
ATOM 1229 C C . ALA A 1 160 ? -9.817 -5.274 14.370 1.00 87.00 160 ALA A C 1
ATOM 1231 O O . ALA A 1 160 ? -10.988 -5.131 14.009 1.00 87.00 160 ALA A O 1
ATOM 1232 N N . SER A 1 161 ? -9.493 -6.165 15.309 1.00 73.25 161 SER A N 1
ATOM 1233 C CA . SER A 1 161 ? -10.523 -6.872 16.072 1.00 73.25 161 SER A CA 1
ATOM 1234 C C . SER A 1 161 ? -11.068 -5.942 17.154 1.00 73.25 161 SER A C 1
ATOM 1236 O O . SER A 1 161 ? -10.537 -5.893 18.265 1.00 73.25 161 SER A O 1
ATOM 1238 N N . VAL A 1 162 ? -12.109 -5.174 16.840 1.00 64.81 162 VAL A N 1
ATOM 1239 C CA . VAL A 1 162 ? -12.785 -4.346 17.845 1.00 64.81 162 VAL A CA 1
ATOM 1240 C C . VAL A 1 162 ? -13.762 -5.232 18.624 1.00 64.81 162 VAL A C 1
ATOM 1242 O O . VAL A 1 162 ? -14.681 -5.791 18.019 1.00 64.81 162 VAL A O 1
ATOM 1245 N N . PRO A 1 163 ? -13.600 -5.395 19.952 1.00 58.72 163 PRO A N 1
ATOM 1246 C CA . PRO A 1 163 ? -14.582 -6.097 20.768 1.00 58.72 163 PRO A CA 1
ATOM 1247 C C . PRO A 1 163 ? -15.946 -5.420 20.624 1.00 58.72 163 PRO A C 1
ATOM 1249 O O . PRO A 1 163 ? -16.025 -4.190 20.629 1.00 58.72 163 PRO A O 1
ATOM 1252 N N . GLU A 1 164 ? -17.016 -6.211 20.504 1.00 56.75 164 GLU A N 1
ATOM 1253 C CA . GLU A 1 164 ? -18.365 -5.660 20.359 1.00 56.75 164 GLU A CA 1
ATOM 1254 C C . GLU A 1 164 ? -18.647 -4.602 21.444 1.00 56.75 164 GLU A C 1
ATOM 1256 O O . GLU A 1 164 ? -18.326 -4.822 22.621 1.00 56.75 164 GLU A O 1
ATOM 1261 N N . PRO A 1 165 ? -19.262 -3.457 21.089 1.00 58.59 165 PRO A N 1
ATOM 1262 C CA . PRO A 1 165 ? -19.526 -2.398 22.047 1.00 58.59 165 PRO A CA 1
ATOM 1263 C C . PRO A 1 165 ? -20.321 -2.920 23.250 1.00 58.59 165 PRO A C 1
ATOM 1265 O O . PRO A 1 165 ? -21.417 -3.469 23.102 1.00 58.59 165 PRO A O 1
ATOM 1268 N N . ALA A 1 166 ? -19.821 -2.678 24.468 1.00 64.38 166 ALA A N 1
ATOM 1269 C CA . ALA A 1 166 ? -20.504 -3.033 25.720 1.00 64.38 166 ALA A CA 1
ATOM 1270 C C . ALA A 1 166 ? -21.926 -2.436 25.832 1.00 64.38 166 ALA A C 1
ATOM 1272 O O . ALA A 1 166 ? -22.727 -2.864 26.663 1.00 64.38 166 ALA A O 1
ATOM 1273 N N . THR A 1 167 ? -22.272 -1.472 24.975 1.00 65.25 167 THR A N 1
ATOM 1274 C CA . THR A 1 167 ? -23.627 -0.949 24.780 1.00 65.25 167 THR A CA 1
ATOM 1275 C C . THR A 1 167 ? -24.632 -2.014 24.355 1.00 65.25 167 THR A C 1
ATOM 1277 O O . THR A 1 167 ? -25.760 -1.957 24.834 1.00 65.25 167 THR A O 1
ATOM 1280 N N . LEU A 1 168 ? -24.268 -3.008 23.537 1.00 68.94 168 LEU A N 1
ATOM 1281 C CA . LEU A 1 168 ? -25.177 -4.112 23.192 1.00 68.94 168 LEU A CA 1
ATOM 1282 C C . LEU A 1 168 ? -25.461 -5.001 24.410 1.00 68.94 168 LEU A C 1
ATOM 1284 O O . LEU A 1 168 ? -26.608 -5.385 24.660 1.00 68.94 168 LEU A O 1
ATOM 1288 N N . VAL A 1 169 ? -24.438 -5.253 25.228 1.00 73.12 169 VAL A N 1
ATOM 1289 C CA . VAL A 1 169 ? -24.576 -5.983 26.497 1.00 73.12 169 VAL A CA 1
ATOM 1290 C C . VAL A 1 169 ? -25.442 -5.194 27.482 1.00 73.12 169 VAL A C 1
ATOM 1292 O O . VAL A 1 169 ? -26.362 -5.745 28.078 1.00 73.12 169 VAL A O 1
ATOM 1295 N N . LEU A 1 170 ? -25.220 -3.887 27.621 1.00 76.56 170 LEU A N 1
ATOM 1296 C CA . LEU A 1 170 ? -26.029 -3.022 28.484 1.00 76.56 170 LEU A CA 1
ATOM 1297 C C . LEU A 1 170 ? -27.473 -2.891 27.984 1.00 76.56 170 LEU A C 1
ATOM 1299 O O . LEU A 1 170 ? -28.404 -2.928 28.790 1.00 76.56 170 LEU A O 1
ATOM 1303 N N . LEU A 1 171 ? -27.690 -2.781 26.674 1.00 79.62 171 LEU A N 1
ATOM 1304 C CA . LEU A 1 171 ? -29.021 -2.713 26.073 1.00 79.62 171 LEU A CA 1
ATOM 1305 C C . LEU A 1 171 ? -29.800 -4.009 26.320 1.00 79.62 171 LEU A C 1
ATOM 1307 O O . LEU A 1 171 ? -30.954 -3.978 26.742 1.00 79.62 171 LEU A O 1
ATOM 1311 N N . THR A 1 172 ? -29.163 -5.160 26.123 1.00 78.06 172 THR A N 1
ATOM 1312 C CA . THR A 1 172 ? -29.794 -6.456 26.401 1.00 78.06 172 THR A CA 1
ATOM 1313 C C . THR A 1 172 ? -30.065 -6.642 27.895 1.00 78.06 172 THR A C 1
ATOM 1315 O O . THR A 1 172 ? -31.172 -7.051 28.261 1.00 78.06 172 THR A O 1
ATOM 1318 N N . LEU A 1 173 ? -29.136 -6.264 28.781 1.00 79.50 173 LEU A N 1
ATOM 1319 C CA . LEU A 1 173 ? -29.351 -6.316 30.233 1.00 79.50 173 LEU A CA 1
ATOM 1320 C C . LEU A 1 173 ? -30.501 -5.408 30.683 1.00 79.50 173 LEU A C 1
ATOM 1322 O O . LEU A 1 173 ? -31.340 -5.819 31.484 1.00 79.50 173 LEU A O 1
ATOM 1326 N N . THR A 1 174 ? -30.558 -4.180 30.167 1.00 81.75 174 THR A N 1
ATOM 1327 C CA . THR A 1 174 ? -31.594 -3.201 30.525 1.00 81.75 174 THR A CA 1
ATOM 1328 C C . THR A 1 174 ? -32.968 -3.628 30.021 1.00 81.75 174 THR A C 1
ATOM 1330 O O . THR A 1 174 ? -33.921 -3.615 30.802 1.00 81.75 174 THR A O 1
ATOM 1333 N N . LEU A 1 175 ? -33.083 -4.094 28.773 1.00 81.81 175 LEU A N 1
ATOM 1334 C CA . LEU A 1 175 ? -34.329 -4.652 28.234 1.00 81.81 175 LEU A CA 1
ATOM 1335 C C . LEU A 1 175 ? -34.801 -5.865 29.042 1.00 81.81 175 LEU A C 1
ATOM 1337 O O . LEU A 1 175 ? -35.984 -5.965 29.379 1.00 81.81 175 LEU A O 1
ATOM 1341 N N . THR A 1 176 ? -33.876 -6.745 29.425 1.00 82.62 176 THR A N 1
ATOM 1342 C CA . THR A 1 176 ? -34.177 -7.907 30.269 1.00 82.62 176 THR A CA 1
ATOM 1343 C C . THR A 1 176 ? -34.662 -7.469 31.654 1.00 82.62 176 THR A C 1
ATOM 1345 O O . THR A 1 176 ? -35.705 -7.928 32.124 1.00 82.62 176 THR A O 1
ATOM 1348 N N . GLY A 1 177 ? -33.982 -6.510 32.290 1.00 78.56 177 GLY A N 1
ATOM 1349 C CA . GLY A 1 177 ? -34.391 -5.935 33.574 1.00 78.56 177 GLY A CA 1
ATOM 1350 C C . GLY A 1 177 ? -35.773 -5.268 33.528 1.00 78.56 177 GLY A C 1
ATOM 1351 O O . GLY A 1 177 ? -36.590 -5.464 34.434 1.00 78.56 177 GLY A O 1
ATOM 1352 N N . LEU A 1 178 ? -36.084 -4.535 32.453 1.00 77.75 178 LEU A N 1
ATOM 1353 C CA . LEU A 1 178 ? -37.409 -3.942 32.241 1.00 77.75 178 LEU A CA 1
ATOM 1354 C C . LEU A 1 178 ? -38.496 -5.006 32.037 1.00 77.75 178 LEU A C 1
ATOM 1356 O O . LEU A 1 178 ? -39.595 -4.865 32.584 1.00 77.75 178 LEU A O 1
ATOM 1360 N N . ALA A 1 179 ? -38.204 -6.078 31.296 1.00 76.88 179 ALA A N 1
ATOM 1361 C CA . ALA A 1 179 ? -39.136 -7.184 31.102 1.00 76.88 179 ALA A CA 1
ATOM 1362 C C . ALA A 1 179 ? -39.488 -7.855 32.441 1.00 76.88 179 ALA A C 1
ATOM 1364 O O . ALA A 1 179 ? -40.670 -8.030 32.745 1.00 76.88 179 ALA A O 1
ATOM 1365 N N . PHE A 1 180 ? -38.495 -8.127 33.296 1.00 71.31 180 PHE A N 1
ATOM 1366 C CA . PHE A 1 180 ? -38.721 -8.693 34.633 1.00 71.31 180 PHE A CA 1
ATOM 1367 C C . PHE A 1 180 ? -39.531 -7.770 35.554 1.00 71.31 180 PHE A C 1
ATOM 1369 O O . PHE A 1 180 ? -40.353 -8.253 36.338 1.00 71.31 180 PHE A O 1
ATOM 1376 N N . ARG A 1 181 ? -39.387 -6.443 35.434 1.00 65.62 181 ARG A N 1
ATOM 1377 C CA . ARG A 1 181 ? -40.187 -5.482 36.214 1.00 65.62 181 ARG A CA 1
ATOM 1378 C C . ARG A 1 181 ? -41.685 -5.569 35.899 1.00 65.62 181 ARG A C 1
ATOM 1380 O O . ARG A 1 181 ? -42.499 -5.411 36.809 1.00 65.62 181 ARG A O 1
ATOM 1387 N N . ARG A 1 182 ? -42.070 -5.865 34.651 1.00 58.25 182 ARG A N 1
ATOM 1388 C CA . ARG A 1 182 ? -43.485 -6.011 34.249 1.00 58.25 182 ARG A CA 1
ATOM 1389 C C . ARG A 1 182 ? -44.172 -7.236 34.860 1.00 58.25 182 ARG A C 1
ATOM 1391 O O . ARG A 1 182 ? -45.376 -7.189 35.089 1.00 58.25 182 ARG A O 1
ATOM 1398 N N . PHE A 1 183 ? -43.428 -8.292 35.184 1.00 56.34 183 PHE A N 1
ATOM 1399 C CA . PHE A 1 183 ? -43.986 -9.509 35.786 1.00 56.34 183 PHE A CA 1
ATOM 1400 C C . PHE A 1 183 ? -44.272 -9.395 37.290 1.00 56.34 183 PHE A C 1
ATOM 1402 O O . PHE A 1 183 ? -44.947 -10.260 37.836 1.00 56.34 183 PHE A O 1
ATOM 1409 N N . LYS A 1 184 ? -43.804 -8.336 37.967 1.00 48.69 184 LYS A N 1
ATOM 1410 C CA . LYS A 1 184 ? -44.051 -8.124 39.406 1.00 48.69 184 LYS A CA 1
ATOM 1411 C C . LYS A 1 184 ? -45.357 -7.365 39.708 1.00 48.69 184 LYS A C 1
ATOM 1413 O O . LYS A 1 184 ? -45.751 -7.296 40.865 1.00 48.69 184 LYS A O 1
ATOM 1418 N N . TYR A 1 185 ? -46.018 -6.808 38.688 1.00 48.28 185 TYR A N 1
ATOM 1419 C CA . TYR A 1 185 ? -47.263 -6.026 38.806 1.00 48.28 185 TYR A CA 1
ATOM 1420 C C . TYR A 1 185 ? -48.498 -6.722 38.193 1.00 48.28 185 TYR A C 1
ATOM 1422 O O . TYR A 1 185 ? -49.511 -6.076 37.930 1.00 48.28 185 TYR A O 1
ATOM 1430 N N . ARG A 1 186 ? -48.429 -8.038 37.974 1.00 42.34 186 ARG A N 1
ATOM 1431 C CA . ARG A 1 186 ? -49.562 -8.923 37.662 1.00 42.34 186 ARG A CA 1
ATOM 1432 C C . ARG A 1 186 ? -49.582 -10.076 38.659 1.00 42.34 186 ARG A C 1
ATOM 1434 O O . ARG A 1 186 ? -50.693 -10.542 38.977 1.00 42.34 186 ARG A O 1
#

Foldseek 3Di:
DPDPVVVVVVVVVVVVVCVVVVPPQPPDPQDADWAAAPVGFTWHFDWKDAQQQAEAQVCQAVDPVAFAAFLQRVCCVPRNDDDPPKGKFKDQDDDDPPDRDHRHQWFWKQADVPGIDIDGSPDPQPPPPPSHRHDGPHIHRHYNDRDDPPPGMMTMIMGDPDGDPCVVVVVVVVVVVVVVVVVVVD

Solvent-accessible surface area (backbone atoms only — not comparable to full-atom values): 10612 Å² total; per-residue (Å²): 131,85,55,72,66,59,55,52,52,52,49,51,52,49,54,51,54,52,58,67,57,65,77,69,76,64,77,61,83,81,81,74,68,78,35,35,30,95,86,65,52,53,26,29,75,75,52,69,48,46,21,28,72,31,61,45,46,70,51,24,61,73,39,90,91,38,47,39,22,22,39,48,58,41,44,35,73,74,74,46,81,68,61,95,93,51,47,74,48,24,18,47,72,78,92,52,96,88,62,85,74,58,45,68,46,22,20,36,27,45,26,45,96,69,46,77,42,80,41,57,19,81,47,72,15,39,66,80,72,77,46,38,60,76,50,85,60,15,26,18,25,41,31,27,72,87,59,54,82,90,72,45,48,30,35,36,26,32,59,44,77,72,58,79,63,65,61,60,56,50,50,54,51,49,53,50,54,54,55,56,56,60,66,76,79,113

Secondary structure (DSSP, 8-state):
---HHHHHHHHHHHHHHHHHHTT--------S-EEEETT--EEEEEEEEEGGGS-BHHHHTT-SS-----HHHHHHHHH-PPPTT--EEEE-----TTPPPEE-SEEEEEETTTEEEEEETT--SSSSSSS-S-STT-EESS-BSS--TTTSEEEEEEE--PPPPHHHHHHHHHHHHHHHHHTT--

Sequence (186 aa):
MMNAKCLKSALAVFILSVTCLAGKANAGLIVGELYTDASGSAWEYVGSFDLAAGPNWREVNQSTEHKPYNGIEAAELLFGELAPGGEYALSSNVFQTGETYEVNHMAWYDGIISYIHEKSESLAADKYNDGRYYNEGDFSAYISDRGVLGENINHVFKTASVPEPATLVLLTLTLTGLAFRRFKYR